Protein AF-A0A9W7BHA9-F1 (afdb_monomer_lite)

Structure (mmCIF, N/CA/C/O backbone):
data_AF-A0A9W7BHA9-F1
#
_entry.id   AF-A0A9W7BHA9-F1
#
loop_
_atom_site.group_PDB
_atom_site.id
_atom_site.type_symbol
_atom_site.label_atom_id
_atom_site.label_alt_id
_atom_site.label_comp_id
_atom_site.label_asym_id
_atom_site.label_entity_id
_atom_site.label_seq_id
_atom_site.pdbx_PDB_ins_code
_atom_site.Cartn_x
_atom_site.Cartn_y
_atom_site.Cartn_z
_atom_site.occupancy
_atom_site.B_iso_or_equiv
_atom_site.auth_seq_id
_atom_site.auth_comp_id
_atom_site.auth_asym_id
_atom_site.auth_atom_id
_atom_site.pdbx_PDB_model_num
ATOM 1 N N . MET A 1 1 ? -77.962 12.029 13.364 1.00 45.78 1 MET A N 1
ATOM 2 C CA . MET A 1 1 ? -77.865 10.750 14.096 1.00 45.78 1 MET A CA 1
ATOM 3 C C . MET A 1 1 ? -76.890 10.957 15.237 1.00 45.78 1 MET A C 1
ATOM 5 O O . MET A 1 1 ? -75.735 11.275 14.999 1.00 45.78 1 MET A O 1
ATOM 9 N N . THR A 1 2 ? -77.422 10.930 16.451 1.00 44.94 2 THR A N 1
ATOM 10 C CA . THR A 1 2 ? -76.811 11.325 17.723 1.00 44.94 2 THR A CA 1
ATOM 11 C C . THR A 1 2 ? -76.693 10.095 18.620 1.00 44.94 2 THR A C 1
ATOM 13 O O . THR A 1 2 ? -77.695 9.425 18.839 1.00 44.94 2 THR A O 1
ATOM 16 N N . THR A 1 3 ? -75.512 9.843 19.184 1.00 44.66 3 THR A N 1
ATOM 17 C CA . THR A 1 3 ? -75.257 8.933 20.324 1.00 44.66 3 THR A CA 1
ATOM 18 C C . THR A 1 3 ? -73.952 9.432 20.965 1.00 44.66 3 THR A C 1
ATOM 20 O O . THR A 1 3 ? -72.918 9.370 20.310 1.00 44.66 3 THR A O 1
ATOM 23 N N . SER A 1 4 ? -73.900 10.155 22.090 1.00 45.50 4 SER A N 1
ATOM 24 C CA . SER A 1 4 ? -74.409 9.923 23.455 1.00 45.50 4 SER A CA 1
ATOM 25 C C . SER A 1 4 ? -73.896 8.614 24.065 1.00 45.50 4 SER A C 1
ATOM 27 O O . SER A 1 4 ? -74.436 7.545 23.798 1.00 45.50 4 SER A O 1
ATOM 29 N N . GLY A 1 5 ? -72.816 8.718 24.850 1.00 46.16 5 GLY A N 1
ATOM 30 C CA . GLY A 1 5 ? -72.187 7.638 25.611 1.00 46.16 5 GLY A CA 1
ATOM 31 C C . GLY A 1 5 ? -72.147 8.014 27.091 1.00 46.16 5 GLY A C 1
ATOM 32 O O . GLY A 1 5 ? -71.585 9.041 27.459 1.00 46.16 5 GLY A O 1
ATOM 33 N N . CYS A 1 6 ? -72.817 7.198 27.897 1.00 50.44 6 CYS A N 1
ATOM 34 C CA . CYS A 1 6 ? -73.248 7.439 29.268 1.00 50.44 6 CYS A CA 1
ATOM 35 C C . CYS A 1 6 ? -72.150 7.142 30.304 1.00 50.44 6 CYS A C 1
ATOM 37 O O . CYS A 1 6 ? -71.491 6.105 30.249 1.00 50.44 6 CYS A O 1
ATOM 39 N N . THR A 1 7 ? -72.015 8.027 31.289 1.00 47.59 7 THR A N 1
ATOM 40 C CA . THR A 1 7 ? -71.198 7.876 32.500 1.00 47.59 7 THR A CA 1
ATOM 41 C C . THR A 1 7 ? -71.936 7.002 33.521 1.00 47.59 7 THR A C 1
ATOM 43 O O . THR A 1 7 ? -73.112 7.244 33.791 1.00 47.59 7 THR A O 1
ATOM 46 N N . VAL A 1 8 ? -71.265 6.013 34.121 1.00 56.84 8 VAL A N 1
ATOM 47 C CA . VAL A 1 8 ? -71.814 5.196 35.220 1.00 56.84 8 VAL A CA 1
ATOM 48 C C . VAL A 1 8 ? -71.071 5.528 36.513 1.00 56.84 8 VAL A C 1
ATOM 50 O O . VAL A 1 8 ? -69.874 5.280 36.641 1.00 56.84 8 VAL A O 1
ATOM 53 N N . HIS A 1 9 ? -71.799 6.101 37.473 1.00 47.00 9 HIS A N 1
ATOM 54 C CA . HIS A 1 9 ? -71.354 6.319 38.847 1.00 47.00 9 HIS A CA 1
ATOM 55 C C . HIS A 1 9 ? -71.530 5.039 39.677 1.00 47.00 9 HIS A C 1
ATOM 57 O O . HIS A 1 9 ? -72.642 4.538 39.823 1.00 47.00 9 HIS A O 1
ATOM 63 N N . GLY A 1 10 ? -70.432 4.535 40.246 1.00 55.69 10 GLY A N 1
ATOM 64 C CA . GLY A 1 10 ? -70.439 3.489 41.274 1.00 55.69 10 GLY A CA 1
ATOM 65 C C . GLY A 1 10 ? -70.585 4.061 42.698 1.00 55.69 10 GLY A C 1
ATOM 66 O O . GLY A 1 10 ? -70.238 5.223 42.928 1.00 55.69 10 GLY A O 1
ATOM 67 N N . PRO A 1 11 ? -71.100 3.273 43.661 1.00 56.41 11 PRO A N 1
ATOM 68 C CA . PRO A 1 11 ? -71.511 3.762 44.976 1.00 56.41 11 PRO A CA 1
ATOM 69 C C . PRO A 1 11 ? -70.343 4.026 45.942 1.00 56.41 11 PRO A C 1
ATOM 71 O O . PRO A 1 11 ? -69.378 3.265 46.024 1.00 56.41 11 PRO A O 1
ATOM 74 N N . LYS A 1 12 ? -70.489 5.105 46.726 1.00 54.84 12 LYS A N 1
ATOM 75 C CA . LYS A 1 12 ? -69.642 5.478 47.871 1.00 54.84 12 LYS A CA 1
ATOM 76 C C . LYS A 1 12 ? -69.680 4.393 48.956 1.00 54.84 12 LYS A C 1
ATOM 78 O O . LYS A 1 12 ? -70.748 4.092 49.484 1.00 54.84 12 LYS A O 1
ATOM 83 N N . ARG A 1 13 ? -68.509 3.867 49.334 1.00 50.38 13 ARG A N 1
ATOM 84 C CA . ARG A 1 13 ? -68.315 3.077 50.564 1.00 50.38 13 ARG A CA 1
ATOM 85 C C . ARG A 1 13 ? -68.199 3.995 51.793 1.00 50.38 13 ARG A C 1
ATOM 87 O O . ARG A 1 13 ? -67.632 5.081 51.665 1.00 50.38 13 ARG A O 1
ATOM 94 N N . PRO A 1 14 ? -68.704 3.571 52.966 1.00 56.72 14 PRO A N 1
ATOM 95 C CA . PRO A 1 14 ? -68.579 4.322 54.208 1.00 56.72 14 PRO A CA 1
ATOM 96 C C . PRO A 1 14 ? -67.172 4.204 54.806 1.00 56.72 14 PRO A C 1
ATOM 98 O O . PRO A 1 14 ? -66.495 3.187 54.659 1.00 56.72 14 PRO A O 1
ATOM 101 N N . ALA A 1 15 ? -66.762 5.277 55.480 1.00 54.41 15 ALA A N 1
ATOM 102 C CA . ALA A 1 15 ? -65.510 5.396 56.206 1.00 54.41 15 ALA A CA 1
ATOM 103 C C . ALA A 1 15 ? -65.533 4.526 57.471 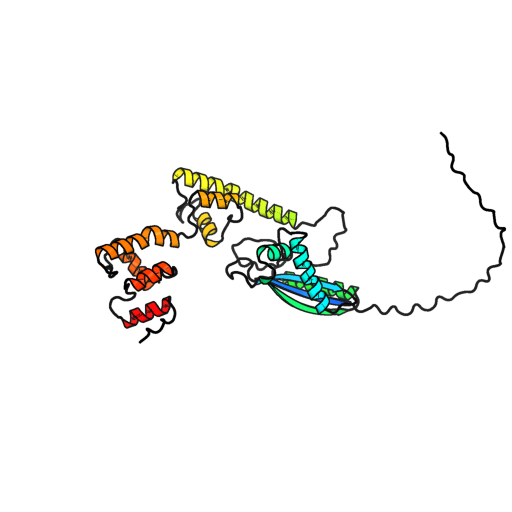1.00 54.41 15 ALA A C 1
ATOM 105 O O . ALA A 1 15 ? -66.362 4.735 58.355 1.00 54.41 15 ALA A O 1
ATOM 106 N N . SER A 1 16 ? -64.607 3.574 57.553 1.00 47.84 16 SER A N 1
ATOM 107 C CA . SER A 1 16 ? -64.263 2.855 58.776 1.00 47.84 16 SER A CA 1
ATOM 108 C C . SER A 1 16 ? -62.998 3.474 59.367 1.00 47.84 16 SER A C 1
ATOM 110 O O . SER A 1 16 ? -61.907 3.348 58.814 1.00 47.84 16 SER A O 1
ATOM 112 N N . THR A 1 17 ? -63.169 4.185 60.476 1.00 53.72 17 THR A N 1
ATOM 113 C CA . THR A 1 17 ? -62.108 4.610 61.391 1.00 53.72 17 THR A CA 1
ATOM 114 C C . THR A 1 17 ? -61.599 3.389 62.153 1.00 53.72 17 THR A C 1
ATOM 116 O O . THR A 1 17 ? -62.240 2.944 63.101 1.00 53.72 17 THR A O 1
ATOM 119 N N . GLU A 1 18 ? -60.457 2.851 61.730 1.00 45.47 18 GLU A N 1
ATOM 120 C CA . GLU A 1 18 ? -59.674 1.873 62.489 1.00 45.47 18 GLU A CA 1
ATOM 121 C C . GLU A 1 18 ? -58.450 2.582 63.079 1.00 45.47 18 GLU A C 1
ATOM 123 O O . GLU A 1 18 ? -57.703 3.270 62.379 1.00 45.47 18 GLU A O 1
ATOM 128 N N . ALA A 1 19 ? -58.306 2.474 64.398 1.00 49.47 19 ALA A N 1
ATOM 129 C CA . ALA A 1 19 ? -57.205 3.034 65.158 1.00 49.47 19 ALA A CA 1
ATOM 130 C C . ALA A 1 19 ? -55.904 2.307 64.791 1.00 49.47 19 ALA A C 1
ATOM 132 O O . ALA A 1 19 ? -55.794 1.093 64.941 1.00 49.47 19 ALA A O 1
ATOM 133 N N . ALA A 1 20 ? -54.926 3.066 64.299 1.00 47.94 20 ALA A N 1
ATOM 134 C CA . ALA A 1 20 ? -53.602 2.569 63.967 1.00 47.94 20 ALA A CA 1
ATOM 135 C C . ALA A 1 20 ? -52.809 2.270 65.250 1.00 47.94 20 ALA A C 1
ATOM 137 O O . ALA A 1 20 ? -52.336 3.185 65.925 1.00 47.94 20 ALA A O 1
ATOM 138 N N . GLU A 1 21 ? -52.636 0.988 65.570 1.00 50.88 21 GLU A N 1
ATOM 139 C CA . GLU A 1 21 ? -51.565 0.540 66.457 1.00 50.88 21 GLU A CA 1
ATOM 140 C C . GLU A 1 21 ? -50.224 0.721 65.734 1.00 50.88 21 GLU A C 1
ATOM 142 O O . GLU A 1 21 ? -49.934 0.081 64.719 1.00 50.88 21 GLU A O 1
ATOM 147 N N . ALA A 1 22 ? -49.410 1.643 66.250 1.00 53.56 22 ALA A N 1
ATOM 148 C CA . ALA A 1 22 ? -48.060 1.913 65.782 1.00 53.56 22 ALA A CA 1
ATOM 149 C C . ALA A 1 22 ? -47.144 0.725 66.113 1.00 53.56 22 ALA A C 1
ATOM 151 O O . ALA A 1 22 ? -46.435 0.716 67.117 1.00 53.56 22 ALA A O 1
ATOM 152 N N . THR A 1 23 ? -47.166 -0.282 65.243 1.00 47.84 23 THR A N 1
ATOM 153 C CA . THR A 1 23 ? -46.167 -1.347 65.231 1.00 47.84 23 THR A CA 1
ATOM 154 C C . THR A 1 23 ? -44.907 -0.759 64.606 1.00 47.84 23 THR A C 1
ATOM 156 O O . THR A 1 23 ? -44.851 -0.490 63.407 1.00 47.84 23 THR A O 1
ATOM 159 N N . THR A 1 24 ? -43.911 -0.466 65.436 1.00 52.25 24 THR A N 1
ATOM 160 C CA . THR A 1 24 ? -42.573 -0.062 65.008 1.00 52.25 24 THR A CA 1
ATOM 161 C C . THR A 1 24 ? -41.879 -1.249 64.341 1.00 52.25 24 THR A C 1
ATOM 163 O O . THR A 1 24 ? -41.091 -1.960 64.960 1.00 52.25 24 THR A O 1
ATOM 166 N N . ASP A 1 25 ? -42.175 -1.456 63.056 1.00 49.06 25 ASP A N 1
ATOM 167 C CA . ASP A 1 25 ? -41.405 -2.327 62.170 1.00 49.06 25 ASP A CA 1
ATOM 168 C C . ASP A 1 25 ? -39.988 -1.755 62.046 1.00 49.06 25 ASP A C 1
ATOM 170 O O . ASP A 1 25 ? -39.699 -0.846 61.261 1.00 49.06 25 ASP A O 1
ATOM 174 N N . LEU A 1 26 ? -39.084 -2.269 62.880 1.00 63.03 26 LEU A N 1
ATOM 175 C CA . LEU A 1 26 ? -37.656 -2.053 62.716 1.00 63.03 26 LEU A CA 1
ATOM 176 C C . LEU A 1 26 ? -37.269 -2.566 61.319 1.00 63.03 26 LEU A C 1
ATOM 178 O O . LEU A 1 26 ? -37.537 -3.731 61.009 1.00 63.03 26 LEU A O 1
ATOM 182 N N . PRO A 1 27 ? -36.648 -1.736 60.457 1.00 67.88 27 PRO A N 1
ATOM 183 C CA . PRO A 1 27 ? -36.271 -2.158 59.120 1.00 67.88 27 PRO A CA 1
ATOM 184 C C . PRO A 1 27 ? -35.350 -3.368 59.237 1.00 67.88 27 PRO A C 1
ATOM 186 O O . PRO A 1 27 ? -34.264 -3.281 59.814 1.00 67.88 27 PRO A O 1
ATOM 189 N N . SER A 1 28 ? -35.803 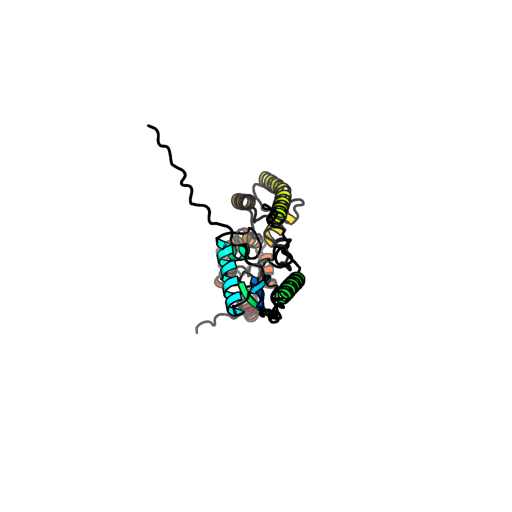-4.501 58.691 1.00 68.06 28 SER A N 1
ATOM 190 C CA . SER A 1 28 ? -34.989 -5.708 58.572 1.00 68.06 28 SER A CA 1
ATOM 191 C C . SER A 1 28 ? -33.615 -5.310 58.026 1.00 68.06 28 SER A C 1
ATOM 193 O O . SER A 1 28 ? -33.568 -4.601 57.012 1.00 68.06 28 SER A O 1
ATOM 195 N N . PRO A 1 29 ? -32.504 -5.706 58.676 1.00 63.75 29 PRO A N 1
ATOM 196 C CA . PRO A 1 29 ? -31.174 -5.323 58.231 1.00 63.75 29 PRO A CA 1
ATOM 197 C C . PRO A 1 29 ? -31.037 -5.724 56.765 1.00 63.75 29 PRO A C 1
ATOM 199 O O . PRO A 1 29 ? -31.134 -6.908 56.431 1.00 63.75 29 PRO A O 1
ATOM 202 N N . LYS A 1 30 ? -30.884 -4.728 55.877 1.00 64.31 30 LYS A N 1
ATOM 203 C CA . LYS A 1 30 ? -30.642 -4.965 54.451 1.00 64.31 30 LYS A CA 1
ATOM 204 C C . LYS A 1 30 ? -29.468 -5.929 54.380 1.00 64.31 30 LYS A C 1
ATOM 206 O O . LYS A 1 30 ? -28.354 -5.550 54.745 1.00 64.31 30 LYS A O 1
ATOM 211 N N . ARG A 1 31 ? -29.723 -7.174 53.952 1.00 63.41 31 ARG A N 1
ATOM 212 C CA . ARG A 1 31 ? -28.649 -8.130 53.666 1.00 63.41 31 ARG A CA 1
ATOM 213 C C . ARG A 1 31 ? -27.647 -7.383 52.790 1.00 63.41 31 ARG A C 1
ATOM 215 O O . ARG A 1 31 ? -28.097 -6.763 51.819 1.00 63.41 31 ARG A O 1
ATOM 222 N N . PRO A 1 32 ? -26.348 -7.372 53.138 1.00 61.00 32 PRO A N 1
ATOM 223 C CA . PRO A 1 32 ? -25.354 -6.713 52.312 1.00 61.00 32 PRO A CA 1
ATOM 224 C C . PRO A 1 32 ? -25.519 -7.266 50.898 1.00 61.00 32 PRO A C 1
ATOM 226 O O . PRO A 1 32 ? -25.383 -8.470 50.681 1.00 61.00 32 PRO A O 1
ATOM 229 N N . CYS A 1 33 ? -25.938 -6.403 49.968 1.00 63.34 33 CYS A N 1
ATOM 230 C CA . CYS A 1 33 ? -26.020 -6.755 48.561 1.00 63.34 33 CYS A CA 1
ATOM 231 C C . CYS A 1 33 ? -24.592 -7.064 48.138 1.00 63.34 33 CYS A C 1
ATOM 233 O O . CYS A 1 33 ? -23.786 -6.153 47.968 1.00 63.34 33 CYS A O 1
ATOM 235 N N . VAL A 1 34 ? -24.259 -8.349 48.057 1.00 73.75 34 VAL A N 1
ATOM 236 C CA . VAL A 1 34 ? -22.991 -8.794 47.496 1.00 73.75 34 VAL A CA 1
ATOM 237 C C . VAL A 1 34 ? -23.025 -8.346 46.040 1.00 73.75 34 VAL A C 1
ATOM 239 O O . VAL A 1 34 ? -23.797 -8.889 45.253 1.00 73.75 34 VAL A O 1
ATOM 242 N N . GLU A 1 35 ? -22.276 -7.294 45.703 1.00 77.50 35 GLU A N 1
ATOM 243 C CA . GLU A 1 35 ? -22.192 -6.823 44.323 1.00 77.50 35 GLU A CA 1
ATOM 244 C C . GLU A 1 35 ? -21.698 -7.977 43.450 1.00 77.50 35 GLU A C 1
ATOM 246 O O . GLU A 1 35 ? -20.590 -8.489 43.630 1.00 77.50 35 GLU A O 1
ATOM 251 N N . GLU A 1 36 ? -22.540 -8.411 42.513 1.00 85.12 36 GLU A N 1
ATOM 252 C CA . GLU A 1 36 ? -22.189 -9.502 41.620 1.00 85.12 36 GLU A CA 1
ATOM 253 C C . GLU A 1 36 ? -20.960 -9.123 40.788 1.00 85.12 36 GLU A C 1
ATOM 255 O O . GLU A 1 36 ? -20.924 -8.129 40.050 1.00 85.12 36 GLU A O 1
ATOM 260 N N . SER A 1 37 ? -19.923 -9.945 40.918 1.00 91.25 37 SER A N 1
ATOM 261 C CA . SER A 1 37 ? -18.704 -9.799 40.135 1.00 91.25 37 SER A CA 1
ATOM 262 C C . SER A 1 37 ? -19.003 -9.917 38.637 1.00 91.25 37 SER A C 1
ATOM 264 O O . SER A 1 37 ? -19.680 -10.834 38.174 1.00 91.25 37 SER A O 1
ATOM 266 N N . THR A 1 38 ? -18.475 -8.971 37.869 1.00 96.06 38 THR A N 1
ATOM 267 C CA . THR A 1 38 ? -18.662 -8.825 36.428 1.00 96.06 38 THR A CA 1
ATOM 268 C C . THR A 1 38 ? -17.343 -9.102 35.715 1.00 96.06 38 THR A C 1
ATOM 270 O O . THR A 1 38 ? -16.283 -8.666 36.166 1.00 96.06 38 THR A O 1
ATOM 273 N N . ASN A 1 39 ? -17.398 -9.815 34.591 1.00 97.50 39 ASN A N 1
ATOM 274 C CA . ASN A 1 39 ? -16.222 -10.035 33.758 1.00 97.50 39 ASN A CA 1
ATOM 275 C C . ASN A 1 39 ? -15.970 -8.801 32.879 1.00 97.50 39 ASN A C 1
ATOM 277 O O . ASN A 1 39 ? -16.900 -8.224 32.303 1.00 97.50 39 ASN A O 1
ATOM 281 N N . ALA A 1 40 ? -14.703 -8.428 32.746 1.00 97.44 40 ALA A N 1
ATOM 282 C CA . ALA A 1 40 ? -14.230 -7.399 31.833 1.00 97.44 40 ALA A CA 1
ATOM 283 C C . ALA A 1 40 ? -13.090 -7.950 30.978 1.00 97.44 40 ALA A C 1
ATOM 285 O O . ALA A 1 40 ? -12.276 -8.742 31.456 1.00 97.44 40 ALA A O 1
ATOM 286 N N . LEU A 1 41 ? -13.031 -7.537 29.713 1.00 97.50 41 LEU A N 1
ATOM 287 C CA . LEU A 1 41 ? -11.957 -7.922 28.804 1.00 97.50 41 LEU A CA 1
ATOM 288 C C . LEU A 1 41 ? -11.518 -6.765 27.911 1.00 97.50 41 LEU A C 1
ATOM 290 O O . LEU A 1 41 ? -12.335 -5.944 27.488 1.00 97.50 41 LEU A O 1
ATOM 294 N N . ILE A 1 42 ? -10.234 -6.785 27.573 1.00 98.31 42 ILE A N 1
ATOM 295 C CA . ILE A 1 42 ? -9.613 -5.993 26.519 1.00 98.31 42 ILE A CA 1
ATOM 296 C C . ILE A 1 42 ? -9.275 -6.920 25.355 1.00 98.31 42 ILE A C 1
ATOM 298 O O . ILE A 1 42 ? -8.783 -8.034 25.548 1.00 98.31 42 ILE A O 1
ATOM 302 N N . TYR A 1 43 ? -9.537 -6.469 24.136 1.00 98.06 43 TYR A N 1
ATOM 303 C CA . TYR A 1 43 ? -9.228 -7.197 22.916 1.00 98.06 43 TYR A CA 1
ATOM 304 C C . TYR A 1 43 ? -8.563 -6.297 21.882 1.00 98.06 43 TYR A C 1
ATOM 306 O O . TYR A 1 43 ? -8.726 -5.078 21.895 1.00 98.06 43 TYR A O 1
ATOM 314 N N . GLN A 1 44 ? -7.843 -6.928 20.960 1.00 98.06 44 GLN A N 1
ATOM 315 C CA . GLN A 1 44 ? -7.113 -6.255 19.898 1.00 98.06 44 GLN A CA 1
ATOM 316 C C . GLN A 1 44 ? -7.409 -6.903 18.547 1.00 98.06 44 GLN A C 1
ATOM 318 O O . GLN A 1 44 ? -7.438 -8.130 18.434 1.00 98.06 44 GLN A O 1
ATOM 323 N N . TRP A 1 45 ? -7.605 -6.069 17.527 1.00 98.12 45 TRP A N 1
ATOM 324 C CA . TRP A 1 45 ? -7.575 -6.470 16.120 1.0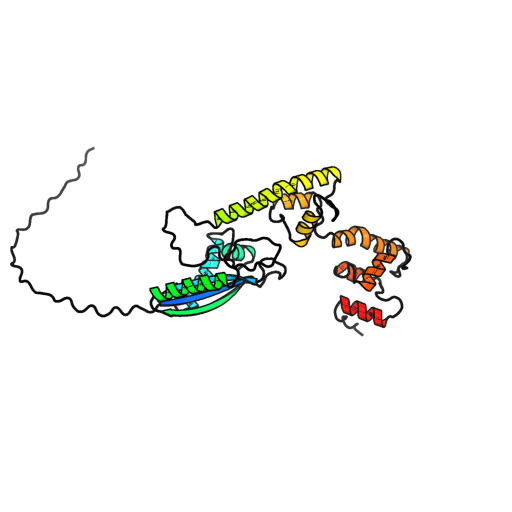0 98.12 45 TRP A CA 1
ATOM 325 C C . TRP A 1 45 ? -6.346 -5.846 15.478 1.00 98.12 45 TRP A C 1
ATOM 327 O O . TRP A 1 45 ? -6.199 -4.637 15.561 1.00 98.12 45 TRP A O 1
ATOM 337 N N . THR A 1 46 ? -5.493 -6.617 14.821 1.00 97.88 46 THR A N 1
ATOM 338 C CA . THR A 1 46 ? -4.335 -6.089 14.089 1.00 97.88 46 THR A CA 1
ATOM 339 C C . THR A 1 46 ? -4.513 -6.359 12.608 1.00 97.88 46 THR A C 1
ATOM 341 O O . THR A 1 46 ? -4.771 -7.497 12.230 1.00 97.88 46 THR A O 1
ATOM 344 N N . LEU A 1 47 ? -4.398 -5.319 11.782 1.00 95.75 47 LEU A N 1
ATOM 345 C CA . LEU A 1 47 ? -4.484 -5.423 10.327 1.00 95.75 47 LEU A CA 1
ATOM 346 C C . LEU A 1 47 ? -3.145 -5.912 9.751 1.00 95.75 47 LEU A C 1
ATOM 348 O O . LEU A 1 47 ? -2.335 -5.118 9.290 1.00 95.75 47 LEU A O 1
ATOM 352 N N . ASP A 1 48 ? -2.873 -7.211 9.845 1.00 96.56 48 ASP A N 1
ATOM 353 C CA . ASP A 1 48 ? -1.567 -7.818 9.537 1.00 96.56 48 ASP A CA 1
ATOM 354 C C . ASP A 1 48 ? -1.600 -8.878 8.427 1.00 96.56 48 ASP A C 1
ATOM 356 O O . ASP A 1 48 ? -0.587 -9.520 8.155 1.00 96.56 48 ASP A O 1
ATOM 360 N N . ARG A 1 49 ? -2.741 -9.066 7.756 1.00 95.50 49 ARG A N 1
ATOM 361 C CA . ARG A 1 49 ? -2.880 -10.003 6.623 1.00 95.50 49 ARG A CA 1
ATOM 362 C C . ARG A 1 49 ? -3.232 -9.282 5.325 1.00 95.50 49 ARG A C 1
ATOM 364 O O . ARG A 1 49 ? -4.018 -9.772 4.520 1.00 95.50 49 ARG A O 1
ATOM 371 N N . ILE A 1 50 ? -2.654 -8.099 5.157 1.00 86.00 50 ILE A N 1
ATOM 372 C CA . ILE A 1 50 ? -2.651 -7.321 3.915 1.00 86.00 50 ILE A CA 1
ATOM 373 C C . ILE A 1 50 ? -1.208 -7.162 3.429 1.00 86.00 50 ILE A C 1
ATOM 375 O O . ILE A 1 50 ? -0.283 -7.628 4.094 1.00 86.00 50 ILE A O 1
ATOM 379 N N . ASP A 1 51 ? -1.013 -6.509 2.284 1.00 76.25 51 ASP A N 1
ATOM 380 C CA . ASP A 1 51 ? 0.323 -6.172 1.787 1.00 76.25 51 ASP A CA 1
ATOM 381 C C . ASP A 1 51 ? 1.140 -5.439 2.877 1.00 76.25 51 ASP A C 1
ATOM 383 O O . ASP A 1 51 ? 0.690 -4.394 3.356 1.00 76.25 51 ASP A O 1
ATOM 387 N N . PRO A 1 52 ? 2.325 -5.945 3.278 1.00 81.50 52 PRO A N 1
ATOM 388 C CA . PRO A 1 52 ? 3.212 -5.272 4.226 1.00 81.50 52 PRO A CA 1
ATOM 389 C C . PRO A 1 52 ? 3.633 -3.857 3.818 1.00 81.50 52 PRO A C 1
ATOM 391 O O . PRO A 1 52 ? 4.007 -3.063 4.679 1.00 81.50 52 PRO A O 1
ATOM 394 N N . ALA A 1 53 ? 3.576 -3.526 2.524 1.00 74.19 53 ALA A N 1
ATOM 395 C CA . ALA A 1 53 ? 3.826 -2.176 2.029 1.00 74.19 53 ALA A CA 1
ATOM 396 C C . ALA A 1 53 ? 2.638 -1.219 2.248 1.00 74.19 53 ALA A C 1
ATOM 398 O O . ALA A 1 53 ? 2.790 -0.006 2.096 1.00 74.19 53 ALA A O 1
ATOM 399 N N . HIS A 1 54 ? 1.453 -1.731 2.599 1.00 76.56 54 HIS A N 1
ATOM 400 C CA . HIS A 1 54 ? 0.280 -0.903 2.838 1.00 76.56 54 HIS A CA 1
ATOM 401 C C . HIS A 1 54 ? 0.469 -0.046 4.109 1.00 76.56 54 HIS A C 1
ATOM 403 O O . HIS A 1 54 ? 0.835 -0.586 5.154 1.00 76.56 54 HIS A O 1
ATOM 409 N N . PRO A 1 55 ? 0.139 1.262 4.102 1.00 78.88 55 PRO A N 1
ATOM 410 C CA . PRO A 1 55 ? 0.392 2.156 5.245 1.00 78.88 55 PRO A CA 1
ATOM 411 C C . PRO A 1 55 ? -0.279 1.738 6.564 1.00 78.88 55 PRO A C 1
ATOM 413 O O . PRO A 1 55 ? 0.196 2.081 7.644 1.00 78.88 55 PRO A O 1
ATOM 416 N N . LEU A 1 56 ? -1.386 0.994 6.472 1.00 84.81 56 LEU A N 1
ATOM 417 C CA . LEU A 1 56 ? -2.133 0.463 7.622 1.00 84.81 56 LEU A CA 1
ATOM 418 C C . LEU A 1 56 ? -1.693 -0.944 8.067 1.00 84.81 56 LEU A C 1
ATOM 420 O O . LEU A 1 56 ? -2.322 -1.536 8.947 1.00 84.81 56 LEU A O 1
ATOM 424 N N . PHE A 1 57 ? -0.665 -1.524 7.444 1.00 88.00 57 PHE A N 1
ATOM 425 C CA . PHE A 1 57 ? -0.166 -2.829 7.857 1.00 88.00 57 PHE A CA 1
ATOM 426 C C . PHE A 1 57 ? 0.365 -2.769 9.296 1.00 88.00 57 PHE A C 1
ATOM 428 O O . PHE A 1 57 ? 1.176 -1.913 9.658 1.00 88.00 57 PHE A O 1
ATOM 435 N N . GLY A 1 58 ? -0.093 -3.701 10.125 1.00 92.81 58 GLY A N 1
ATOM 436 C CA . GLY A 1 58 ? 0.241 -3.786 11.543 1.00 92.81 58 GLY A CA 1
ATOM 437 C C . GLY A 1 58 ? -0.552 -2.830 12.437 1.00 92.81 58 GLY A C 1
ATOM 438 O O . GLY A 1 58 ? -0.376 -2.866 13.654 1.00 92.81 58 GLY A O 1
ATOM 439 N N . THR A 1 59 ? -1.449 -2.008 11.886 1.00 94.81 59 THR A N 1
ATOM 440 C CA . THR A 1 59 ? -2.235 -1.062 12.681 1.00 94.81 59 THR A CA 1
ATOM 441 C C . THR A 1 59 ? -3.229 -1.799 13.594 1.00 94.81 59 THR A C 1
ATOM 443 O O . THR A 1 59 ? -4.057 -2.577 13.100 1.00 94.81 59 THR A O 1
ATOM 446 N N . PRO A 1 60 ? -3.203 -1.557 14.920 1.00 97.25 60 PRO A N 1
ATOM 447 C CA . PRO A 1 60 ? -4.117 -2.199 15.854 1.00 97.25 60 PRO A CA 1
ATOM 448 C C . PRO A 1 60 ? -5.403 -1.390 16.078 1.00 97.25 60 PRO A C 1
ATOM 450 O O . PRO A 1 60 ? -5.400 -0.168 16.077 1.00 97.25 60 PRO A O 1
ATOM 453 N N . TYR A 1 61 ? -6.511 -2.062 16.357 1.00 96.75 61 TYR A N 1
ATOM 454 C CA . TYR A 1 61 ? -7.683 -1.526 17.044 1.00 96.75 61 TYR A CA 1
ATOM 455 C C . TYR A 1 61 ? -7.722 -2.115 18.446 1.00 96.75 61 TYR A C 1
ATOM 457 O O . TYR A 1 61 ? -7.648 -3.338 18.586 1.00 96.75 61 TYR A O 1
ATOM 465 N N . ILE A 1 62 ? -7.915 -1.275 19.455 1.00 97.62 62 ILE A N 1
ATOM 466 C CA . ILE A 1 62 ? -8.097 -1.698 20.842 1.00 97.62 62 ILE A CA 1
ATOM 467 C C . ILE A 1 62 ? -9.569 -1.541 21.206 1.00 97.62 62 ILE A C 1
ATOM 469 O O . ILE A 1 62 ? -10.175 -0.510 20.935 1.00 97.62 62 ILE A O 1
ATOM 473 N N . GLY A 1 63 ? -10.166 -2.557 21.812 1.00 96.31 63 GLY A N 1
ATOM 474 C CA . GLY A 1 63 ? -11.528 -2.459 22.316 1.00 96.31 63 GLY A CA 1
ATOM 475 C C . GLY A 1 63 ? -11.682 -3.120 23.671 1.00 96.31 63 GLY A C 1
ATOM 476 O O . GLY A 1 63 ? -10.863 -3.938 24.089 1.00 96.31 63 GLY A O 1
ATOM 477 N N . GLN A 1 64 ? -12.776 -2.785 24.343 1.00 97.12 64 GLN A N 1
ATOM 478 C CA . GLN A 1 64 ? -13.145 -3.355 25.632 1.00 97.12 64 GLN A CA 1
ATOM 479 C C . GLN A 1 64 ? -14.586 -3.875 25.641 1.00 97.12 64 GLN A C 1
ATOM 481 O O . GLN A 1 64 ? -15.434 -3.453 24.846 1.00 97.12 64 GLN A O 1
ATOM 486 N N . VAL A 1 65 ? -14.891 -4.780 26.570 1.00 96.50 65 VAL A N 1
ATOM 487 C CA . VAL A 1 65 ? -16.272 -5.130 26.919 1.00 96.50 65 VAL A CA 1
ATOM 488 C C . VAL A 1 65 ? -16.372 -5.561 28.381 1.00 96.50 65 VAL A C 1
ATOM 490 O O . VAL A 1 65 ? -15.547 -6.323 28.877 1.00 96.50 65 VAL A O 1
ATOM 493 N N . VAL A 1 66 ? -17.418 -5.077 29.056 1.00 96.00 66 VAL A N 1
ATOM 494 C CA . VAL A 1 66 ? -17.748 -5.385 30.455 1.00 96.00 66 VAL A CA 1
ATOM 495 C C . VAL A 1 66 ? -19.198 -5.866 30.513 1.00 96.00 66 VAL A C 1
ATOM 497 O O . VAL A 1 66 ? -20.119 -5.088 30.242 1.00 96.00 66 VAL A O 1
ATOM 500 N N . ARG A 1 67 ? -19.436 -7.150 30.817 1.00 94.44 67 ARG A N 1
ATOM 501 C CA . ARG A 1 67 ? -20.796 -7.720 30.920 1.00 94.44 67 ARG A CA 1
ATOM 502 C C . ARG A 1 67 ? -20.888 -8.777 32.017 1.00 94.44 67 ARG A C 1
ATOM 504 O O . ARG A 1 67 ? -19.974 -9.567 32.229 1.00 94.44 67 ARG A O 1
ATOM 511 N N . ALA A 1 68 ? -22.019 -8.770 32.717 1.00 93.62 68 ALA A N 1
ATOM 512 C CA . ALA A 1 68 ? -22.360 -9.787 33.704 1.00 93.62 68 ALA A CA 1
ATOM 513 C C . ALA A 1 68 ? -22.968 -11.014 33.007 1.00 93.62 68 ALA A C 1
ATOM 515 O O . ALA A 1 68 ? -23.510 -10.895 31.906 1.00 93.62 68 ALA A O 1
ATOM 516 N N . GLY A 1 69 ? -22.867 -12.180 33.647 1.00 93.38 69 GLY A N 1
ATOM 517 C CA . GLY A 1 69 ? -23.517 -13.415 33.192 1.00 93.38 69 GLY A CA 1
ATOM 518 C C . GLY A 1 69 ? -22.931 -14.071 31.935 1.00 93.38 69 GLY A C 1
ATOM 519 O O . GLY A 1 69 ? -23.506 -15.038 31.455 1.00 93.38 69 GLY A O 1
ATOM 520 N N . LEU A 1 70 ? -21.811 -13.574 31.399 1.00 94.50 70 LEU A N 1
ATOM 521 C CA . LEU A 1 70 ? -21.109 -14.172 30.258 1.00 94.50 70 LEU A CA 1
ATOM 522 C C . LEU A 1 70 ? -19.646 -14.431 30.605 1.00 94.50 70 LEU A C 1
ATOM 524 O O . LEU A 1 70 ? -19.008 -13.626 31.289 1.00 94.50 70 LEU A O 1
ATOM 528 N N . THR A 1 71 ? -19.094 -15.523 30.085 1.00 96.88 71 THR A N 1
ATOM 529 C CA . THR A 1 71 ? -17.648 -15.771 30.107 1.00 96.88 71 THR A CA 1
ATOM 530 C C . THR A 1 71 ? -16.910 -14.775 29.204 1.00 96.88 71 THR A C 1
ATOM 532 O O . THR A 1 71 ? -17.483 -14.203 28.271 1.00 96.88 71 THR A O 1
ATOM 535 N N . CYS A 1 72 ? -15.608 -14.579 29.437 1.00 96.44 72 CYS A N 1
ATOM 536 C CA . CYS A 1 72 ? -14.785 -13.723 28.576 1.00 96.44 72 CYS A CA 1
ATOM 537 C C . CYS A 1 72 ? -14.799 -14.182 27.110 1.00 96.44 72 CYS A C 1
ATOM 539 O O . CYS A 1 72 ? -14.903 -13.349 26.211 1.00 96.44 72 CYS A O 1
ATOM 541 N N . GLN A 1 73 ? -14.795 -15.496 26.865 1.00 97.62 73 GLN A N 1
ATOM 542 C CA . GLN A 1 73 ? -14.827 -16.056 25.513 1.00 97.62 73 GLN A CA 1
ATOM 543 C C . GLN A 1 73 ? -16.136 -15.722 24.780 1.00 97.62 73 GLN A C 1
ATOM 545 O O . GLN A 1 73 ? -16.120 -15.308 23.620 1.00 97.62 73 GLN A O 1
ATOM 550 N N . GLU A 1 74 ? -17.281 -15.859 25.453 1.00 97.62 74 GLU A N 1
ATOM 551 C CA . GLU A 1 74 ? -18.588 -15.519 24.877 1.00 97.62 74 GLU A CA 1
ATOM 552 C C . GLU A 1 74 ? -18.710 -14.021 24.600 1.00 97.62 74 GLU A C 1
ATOM 554 O O . GLU A 1 74 ? -19.184 -13.622 23.532 1.00 97.62 74 GLU A O 1
ATOM 559 N N . MET A 1 75 ? -18.250 -13.182 25.535 1.00 97.00 75 MET A N 1
ATOM 560 C CA . MET A 1 75 ? -18.202 -11.733 25.340 1.00 97.00 75 MET A CA 1
ATOM 561 C C . MET A 1 75 ? -17.341 -11.359 24.133 1.00 97.00 75 MET A C 1
ATOM 563 O O . MET A 1 75 ? -17.777 -10.555 23.307 1.00 97.00 75 MET A O 1
ATOM 567 N N . PHE A 1 76 ? -16.160 -11.964 24.002 1.00 97.19 76 PHE A N 1
ATOM 568 C CA . PHE A 1 76 ? -15.243 -11.732 22.893 1.00 97.19 76 PHE A CA 1
ATOM 569 C C . PHE A 1 76 ? -15.864 -12.134 21.547 1.00 97.19 76 PHE A C 1
ATOM 571 O O . PHE A 1 76 ? -15.909 -11.315 20.627 1.00 97.19 76 PHE A O 1
ATOM 578 N N . HIS A 1 77 ? -16.446 -13.334 21.438 1.00 97.06 77 HIS A N 1
ATOM 579 C CA . HIS A 1 77 ? -17.137 -13.771 20.218 1.00 97.06 77 HIS A CA 1
ATOM 580 C C . HIS A 1 77 ? -18.322 -12.869 19.859 1.00 97.06 77 HIS A C 1
ATOM 582 O O . HIS A 1 77 ? -18.490 -12.488 18.696 1.00 97.06 77 HIS A O 1
ATOM 588 N N . LYS A 1 78 ? -19.139 -12.494 20.851 1.00 96.62 78 LYS A N 1
ATOM 589 C CA . LYS A 1 78 ? -20.286 -11.608 20.636 1.00 96.62 78 LYS A CA 1
ATOM 590 C C . LYS A 1 78 ? -19.829 -10.233 20.158 1.00 96.62 78 LYS A C 1
ATOM 592 O O . LYS A 1 78 ? -20.374 -9.721 19.184 1.00 96.62 78 LYS A O 1
ATOM 597 N N . ARG A 1 79 ? -18.799 -9.661 20.786 1.00 95.88 79 ARG A N 1
ATOM 598 C CA . ARG A 1 79 ? -18.267 -8.348 20.412 1.00 95.88 79 ARG A CA 1
ATOM 599 C C . ARG A 1 79 ? -17.598 -8.364 19.038 1.00 95.88 79 ARG A C 1
ATOM 601 O O . ARG A 1 79 ? -17.807 -7.437 18.258 1.00 95.88 79 ARG A O 1
ATOM 608 N N . LYS A 1 80 ? -16.882 -9.441 18.697 1.00 96.31 80 LYS A N 1
ATOM 609 C CA . LYS A 1 80 ? -16.345 -9.658 17.347 1.00 96.31 80 LYS A CA 1
ATOM 610 C C . LYS A 1 80 ? -17.465 -9.610 16.301 1.00 96.31 80 LYS A C 1
ATOM 612 O O . LYS A 1 80 ? -17.391 -8.823 15.360 1.00 96.31 80 LYS A O 1
ATOM 617 N N . ARG A 1 81 ? -18.542 -10.376 16.514 1.00 95.69 81 ARG A N 1
ATOM 618 C CA . ARG A 1 81 ? -19.722 -10.396 15.630 1.00 95.69 81 ARG A CA 1
ATOM 619 C C . ARG A 1 81 ? -20.407 -9.032 15.523 1.00 95.69 81 ARG A C 1
ATOM 621 O O . ARG A 1 81 ? -20.821 -8.653 14.429 1.00 95.69 81 ARG A O 1
ATOM 628 N N . GLU A 1 82 ? -20.520 -8.296 16.630 1.00 93.69 82 GLU A N 1
ATOM 629 C CA . GLU A 1 82 ? -21.062 -6.929 16.648 1.00 93.69 82 GLU A CA 1
ATOM 630 C C . GLU A 1 82 ? -20.237 -5.986 15.754 1.00 93.69 82 GLU A C 1
ATOM 632 O O . GLU A 1 82 ? -20.824 -5.193 15.022 1.00 93.69 82 GLU A O 1
ATOM 637 N N . HIS A 1 83 ? -18.901 -6.091 15.746 1.00 94.62 83 HIS A N 1
ATOM 638 C CA . HIS A 1 83 ? -18.065 -5.279 14.856 1.00 94.62 83 HIS A CA 1
ATOM 639 C C . HIS A 1 83 ? -18.286 -5.600 13.379 1.00 94.62 83 HIS A C 1
ATOM 641 O O . HIS A 1 83 ? -18.505 -4.673 12.606 1.00 94.62 83 HIS A O 1
ATOM 647 N N . ILE A 1 84 ? -18.294 -6.883 13.016 1.00 91.75 84 ILE A N 1
ATOM 648 C CA . ILE A 1 84 ? -18.488 -7.341 11.630 1.00 91.75 84 ILE A CA 1
ATOM 649 C C . ILE A 1 84 ? -19.880 -6.954 11.119 1.00 91.75 84 ILE A C 1
ATOM 651 O O . ILE A 1 84 ? -20.045 -6.381 10.046 1.00 91.75 84 ILE A O 1
ATOM 655 N N . THR A 1 85 ? -20.911 -7.213 11.924 1.00 89.50 85 THR A N 1
ATOM 656 C CA . THR A 1 85 ? -22.288 -6.853 11.559 1.00 89.50 85 THR A CA 1
ATOM 657 C C . THR A 1 85 ? -22.443 -5.331 11.486 1.00 89.50 85 THR A C 1
ATOM 659 O O . THR A 1 85 ? -23.111 -4.809 10.593 1.00 89.50 85 THR A O 1
ATOM 662 N N . GLY A 1 86 ? -21.810 -4.612 12.417 1.00 84.81 86 GLY A N 1
ATOM 663 C CA . GLY A 1 86 ? -21.797 -3.154 12.468 1.00 84.81 86 GLY A CA 1
ATOM 664 C C . GLY A 1 86 ? -21.143 -2.523 11.242 1.00 84.81 86 GLY A C 1
ATOM 665 O O . GLY A 1 86 ? -21.717 -1.588 10.695 1.00 84.81 86 GLY A O 1
ATOM 666 N N . SER A 1 87 ? -20.025 -3.071 10.749 1.00 86.25 87 SER A N 1
ATOM 667 C CA . SER A 1 87 ? -19.367 -2.561 9.538 1.00 86.25 87 SER A CA 1
ATOM 668 C C . SER A 1 87 ? -20.237 -2.660 8.286 1.00 86.25 87 SER A C 1
ATOM 670 O O . SER A 1 87 ? -20.096 -1.834 7.389 1.00 86.25 87 SER A O 1
ATOM 672 N N . CYS A 1 88 ? -21.161 -3.625 8.234 1.00 77.00 88 CYS A N 1
ATOM 673 C CA . CYS A 1 88 ? -22.119 -3.746 7.136 1.00 77.00 88 CYS A CA 1
ATOM 674 C C . CYS A 1 88 ? -23.331 -2.817 7.304 1.00 77.00 88 CYS A C 1
ATOM 676 O O . CYS A 1 88 ? -23.797 -2.238 6.330 1.00 77.00 88 CYS A O 1
ATOM 678 N N . ARG A 1 89 ? -23.873 -2.693 8.525 1.00 73.81 89 ARG A N 1
ATOM 679 C CA . ARG A 1 89 ? -25.140 -1.974 8.780 1.00 73.81 89 ARG A CA 1
ATOM 680 C C . ARG A 1 89 ? -24.980 -0.473 8.985 1.00 73.81 89 ARG A C 1
ATOM 682 O O . ARG A 1 89 ? -25.896 0.284 8.690 1.00 73.81 89 ARG A O 1
ATOM 689 N N . GLN A 1 90 ? -23.860 -0.062 9.561 1.00 72.00 90 GLN A N 1
ATOM 690 C CA . GLN A 1 90 ? -23.536 1.326 9.874 1.00 72.00 90 GLN A CA 1
ATOM 691 C C . GLN A 1 90 ? -22.109 1.576 9.396 1.00 72.00 90 GLN A C 1
ATOM 693 O O . GLN A 1 90 ? -21.194 1.674 10.222 1.00 72.00 90 GLN A O 1
ATOM 698 N N . PRO A 1 91 ? -21.892 1.584 8.068 1.00 69.44 91 PRO A N 1
ATOM 699 C CA . PRO A 1 91 ? -20.562 1.750 7.520 1.00 69.44 91 PRO A CA 1
ATOM 700 C C . PRO A 1 91 ? -19.993 3.070 8.025 1.00 69.44 91 PRO A C 1
ATOM 702 O O . PRO A 1 91 ? -20.521 4.143 7.745 1.00 69.44 91 PRO A O 1
ATOM 705 N N . LYS A 1 92 ? -18.921 2.978 8.807 1.00 72.06 92 LYS A N 1
ATOM 706 C CA . LYS A 1 92 ? -18.116 4.146 9.136 1.00 72.06 92 LYS A CA 1
ATOM 707 C C . LYS A 1 92 ? -17.173 4.411 7.978 1.00 72.06 92 LYS A C 1
ATOM 709 O O . LYS A 1 92 ? -16.742 3.482 7.296 1.00 72.06 92 LYS A O 1
ATOM 714 N N . GLU A 1 93 ? -16.827 5.672 7.798 1.00 63.38 93 GLU A N 1
ATOM 715 C CA . GLU A 1 93 ? -15.868 6.079 6.775 1.00 63.38 93 GLU A CA 1
ATOM 716 C C . GLU A 1 93 ? -14.416 5.773 7.169 1.00 63.38 93 GLU A C 1
ATOM 718 O O . GLU A 1 93 ? -13.552 5.765 6.304 1.00 63.38 93 GLU A O 1
ATOM 723 N N . LEU A 1 94 ? -14.155 5.470 8.451 1.00 71.50 94 LEU A N 1
ATOM 724 C CA . LEU A 1 94 ? -12.824 5.190 9.001 1.00 71.50 94 LEU A CA 1
ATOM 725 C C . LEU A 1 94 ? -12.834 4.200 10.181 1.00 71.50 94 LEU A C 1
ATOM 727 O O . LEU A 1 94 ? -13.882 3.756 10.671 1.00 71.50 94 LEU A O 1
ATOM 731 N N . GLY A 1 95 ? -11.626 3.895 10.664 1.00 88.00 95 GLY A N 1
ATOM 732 C CA . GLY A 1 95 ? -11.368 3.055 11.827 1.00 88.00 95 GLY A CA 1
ATOM 733 C C . GLY A 1 95 ? -11.649 1.583 11.549 1.00 88.00 95 GLY A C 1
ATOM 734 O O . GLY A 1 95 ? -11.673 1.139 10.401 1.00 88.00 95 GLY A O 1
ATOM 735 N N . LEU A 1 96 ? -11.886 0.811 12.611 1.00 93.25 96 LEU A N 1
ATOM 736 C CA . LEU A 1 96 ? -12.052 -0.639 12.489 1.00 93.25 96 LEU A CA 1
ATOM 737 C C . LEU A 1 96 ? -13.164 -1.043 11.504 1.00 93.25 96 LEU A C 1
ATOM 739 O O . LEU A 1 96 ? -12.981 -1.966 10.723 1.00 93.25 96 LEU A O 1
ATOM 743 N N . HIS A 1 97 ? -14.320 -0.373 11.523 1.00 91.38 97 HIS A N 1
ATOM 744 C CA . HIS A 1 97 ? -15.456 -0.761 10.674 1.00 91.38 97 HIS A CA 1
ATOM 745 C C . HIS A 1 97 ? -15.192 -0.536 9.188 1.00 91.38 97 HIS A C 1
ATOM 747 O O . HIS A 1 97 ? -15.509 -1.407 8.381 1.00 91.38 97 HIS A O 1
ATOM 753 N N . TRP A 1 98 ? -14.586 0.598 8.837 1.00 88.75 98 TRP A N 1
ATOM 754 C CA . TRP A 1 98 ? -14.145 0.844 7.470 1.00 88.75 98 TRP A CA 1
ATOM 755 C C . TRP A 1 98 ? -13.106 -0.189 7.039 1.00 88.75 98 TRP A C 1
ATOM 757 O O . TRP A 1 98 ? -13.252 -0.794 5.982 1.00 88.75 98 TRP A O 1
ATOM 767 N N . ALA A 1 99 ? -12.112 -0.457 7.889 1.00 89.69 99 ALA A N 1
ATOM 768 C CA . ALA A 1 99 ? -11.042 -1.390 7.568 1.00 89.69 99 ALA A CA 1
ATOM 769 C C . ALA A 1 99 ? -11.566 -2.832 7.396 1.00 89.69 99 ALA A C 1
ATOM 771 O O . ALA A 1 99 ? -11.168 -3.512 6.456 1.00 89.69 99 ALA A O 1
ATOM 772 N N . ILE A 1 100 ? -12.531 -3.279 8.213 1.00 92.62 100 ILE A N 1
ATOM 773 C CA . ILE A 1 100 ? -13.227 -4.564 8.002 1.00 92.62 100 ILE A CA 1
ATOM 774 C C . ILE A 1 100 ? -13.970 -4.572 6.663 1.00 92.62 100 ILE A C 1
ATOM 776 O O . ILE A 1 100 ? -13.942 -5.579 5.965 1.00 92.62 100 ILE A O 1
ATOM 780 N N . ARG A 1 101 ? -14.636 -3.476 6.285 1.00 87.06 101 ARG A N 1
ATOM 781 C CA . ARG A 1 101 ? -15.370 -3.397 5.013 1.00 87.06 101 ARG A CA 1
ATOM 782 C C . ARG A 1 101 ? -14.434 -3.442 3.801 1.00 87.06 101 ARG A C 1
ATOM 784 O O . ARG A 1 101 ? -14.771 -4.087 2.818 1.00 87.06 101 ARG A O 1
ATOM 791 N N . VAL A 1 102 ? -13.302 -2.742 3.869 1.00 83.12 102 VAL A N 1
ATOM 792 C CA . VAL A 1 102 ? -12.348 -2.611 2.756 1.00 83.12 102 VAL A CA 1
ATOM 793 C C . VAL A 1 102 ? -11.480 -3.857 2.601 1.00 83.12 102 VAL A C 1
ATOM 795 O O . VAL A 1 102 ? -11.321 -4.345 1.488 1.00 83.12 102 VAL A O 1
ATOM 798 N N . PHE A 1 103 ? -10.941 -4.392 3.698 1.00 85.56 103 PHE A N 1
ATOM 799 C CA . PHE A 1 103 ? -9.984 -5.505 3.653 1.00 85.56 103 PHE A CA 1
ATOM 800 C C . PHE A 1 103 ? -10.610 -6.868 3.990 1.00 85.56 103 PHE A C 1
ATOM 802 O O . PHE A 1 103 ? -10.001 -7.908 3.751 1.00 85.56 103 PHE A O 1
ATOM 809 N N . GLY A 1 104 ? -11.829 -6.887 4.532 1.00 89.25 104 GLY A N 1
ATOM 810 C CA . GLY A 1 104 ? -12.483 -8.092 5.041 1.00 89.25 104 GLY A CA 1
ATOM 811 C C . GLY A 1 104 ? -12.021 -8.464 6.453 1.00 89.25 104 GLY A C 1
ATOM 812 O O . GLY A 1 104 ? -10.927 -8.121 6.895 1.00 89.25 104 GLY A O 1
ATOM 813 N N . GLU A 1 105 ? -12.842 -9.217 7.193 1.00 95.69 105 GLU A N 1
ATOM 814 C CA . GLU A 1 105 ? -12.459 -9.676 8.540 1.00 95.69 105 GLU A CA 1
ATOM 815 C C . GLU A 1 105 ? -11.238 -10.612 8.536 1.00 95.69 105 GLU A C 1
ATOM 817 O O . GLU A 1 105 ? -10.496 -10.665 9.516 1.00 95.69 105 GLU A O 1
ATOM 822 N N . GLY A 1 106 ? -11.013 -11.325 7.426 1.00 94.69 106 GLY A N 1
ATOM 823 C CA . GLY A 1 106 ? -9.886 -12.239 7.246 1.00 94.69 106 GLY A CA 1
ATOM 824 C C . GLY A 1 106 ? -8.531 -11.536 7.181 1.00 94.69 106 GLY A C 1
ATOM 825 O O . GLY A 1 106 ? -7.514 -12.197 7.384 1.00 94.69 106 GLY A O 1
ATOM 826 N N . ALA A 1 107 ? -8.521 -10.214 6.970 1.00 94.62 107 ALA A N 1
ATOM 827 C CA . ALA A 1 107 ? -7.324 -9.380 6.965 1.00 94.62 107 ALA A CA 1
ATOM 828 C C . ALA A 1 107 ? -6.744 -9.121 8.370 1.00 94.62 107 ALA A C 1
ATOM 830 O O . ALA A 1 107 ? -5.662 -8.545 8.493 1.00 94.62 107 ALA A O 1
ATOM 831 N N . PHE A 1 108 ? -7.457 -9.530 9.427 1.00 98.25 108 PHE A N 1
ATOM 832 C CA . PHE A 1 108 ? -7.094 -9.227 10.805 1.00 98.25 108 PHE A CA 1
ATOM 833 C C . PHE A 1 108 ? -6.698 -10.461 11.608 1.00 98.25 108 PHE A C 1
ATOM 835 O O . PHE A 1 108 ? -7.403 -11.475 11.635 1.00 98.25 108 PHE A O 1
ATOM 842 N N . THR A 1 109 ? -5.645 -10.314 12.405 1.00 98.19 109 THR A N 1
ATOM 843 C CA . THR A 1 109 ? -5.430 -11.147 13.586 1.00 98.19 109 THR A CA 1
ATOM 844 C C . THR A 1 109 ? -6.183 -10.542 14.770 1.00 98.19 109 THR A C 1
ATOM 846 O O . THR A 1 109 ? -5.975 -9.387 15.137 1.00 98.19 109 THR A O 1
ATOM 849 N N . VAL A 1 110 ? -7.086 -11.317 15.379 1.00 97.88 110 VAL A N 1
ATOM 850 C CA . VAL A 1 110 ? -7.946 -10.856 16.482 1.00 97.88 110 VAL A CA 1
ATOM 851 C C . VAL A 1 110 ? -7.676 -11.690 17.729 1.00 97.88 110 VAL A C 1
ATOM 853 O O . VAL A 1 110 ? -7.781 -12.915 17.674 1.00 97.88 110 VAL A O 1
ATOM 856 N N . ARG A 1 111 ? -7.362 -11.045 18.858 1.00 97.88 111 ARG A N 1
ATOM 857 C CA . ARG A 1 111 ? -7.019 -11.725 20.120 1.00 97.88 111 ARG A CA 1
ATOM 858 C C . ARG A 1 111 ? -7.595 -11.027 21.350 1.00 97.88 111 ARG A C 1
ATOM 860 O O . ARG A 1 111 ? -7.794 -9.812 21.348 1.00 97.88 111 ARG A O 1
ATOM 867 N N . MET A 1 112 ? -7.824 -11.796 22.413 1.00 98.12 112 MET A N 1
ATOM 868 C CA . MET A 1 112 ? -7.988 -11.242 23.759 1.00 98.12 112 MET A CA 1
ATOM 869 C C . MET A 1 112 ? -6.612 -10.824 24.281 1.00 98.12 112 MET A C 1
ATOM 871 O O . MET A 1 112 ? -5.643 -11.558 24.099 1.00 98.12 112 MET A O 1
ATOM 875 N N . VAL A 1 113 ? -6.533 -9.642 24.884 1.00 97.88 113 VAL A N 1
ATOM 876 C CA . VAL A 1 113 ? -5.291 -9.090 25.440 1.00 97.88 113 VAL A CA 1
ATOM 877 C C . VAL A 1 113 ? -5.255 -9.347 26.939 1.00 97.88 113 VAL A C 1
ATOM 879 O O . VAL A 1 113 ? -4.342 -9.999 27.430 1.00 97.88 113 VAL A O 1
ATOM 882 N N . GLU A 1 114 ? -6.287 -8.897 27.653 1.00 98.06 114 GLU A N 1
ATOM 883 C CA . GLU A 1 114 ? -6.377 -8.991 29.111 1.00 98.06 114 GLU A CA 1
ATOM 884 C C . GLU A 1 114 ? -7.817 -9.234 29.558 1.00 98.06 114 GLU A C 1
ATOM 886 O O . GLU A 1 114 ? -8.769 -8.805 28.904 1.00 98.06 114 GLU A O 1
ATOM 891 N N . THR A 1 115 ? -7.980 -9.897 30.702 1.00 98.12 115 THR A N 1
ATOM 892 C CA . THR A 1 115 ? -9.284 -10.139 31.328 1.00 98.12 115 THR A CA 1
ATOM 893 C C . THR A 1 115 ? -9.199 -9.941 32.832 1.00 98.12 115 THR A C 1
ATOM 895 O O . THR A 1 115 ? -8.196 -10.307 33.439 1.00 98.12 115 THR A O 1
ATOM 898 N N . THR A 1 116 ? -10.272 -9.453 33.446 1.00 97.69 116 THR A N 1
ATOM 899 C CA . THR A 1 116 ? -10.406 -9.396 34.905 1.00 97.69 116 THR A CA 1
ATOM 900 C C . THR A 1 116 ? -11.844 -9.670 35.338 1.00 97.69 116 THR A C 1
ATOM 902 O O . THR A 1 116 ? -12.771 -9.669 34.521 1.00 97.69 116 THR A O 1
ATOM 905 N N . ARG A 1 117 ? -12.037 -9.895 36.638 1.00 97.25 117 ARG A N 1
ATOM 906 C CA . ARG A 1 117 ? -13.344 -10.097 37.261 1.00 97.25 117 ARG A CA 1
ATOM 907 C C . ARG A 1 117 ? -13.433 -9.262 38.532 1.00 97.25 117 ARG A C 1
ATOM 909 O O . ARG A 1 117 ? -12.759 -9.549 39.514 1.00 97.25 117 ARG A O 1
ATOM 916 N N . LEU A 1 118 ? -14.264 -8.227 38.497 1.00 96.31 118 LEU A N 1
ATOM 917 C CA . LEU A 1 118 ? -14.388 -7.212 39.549 1.00 96.31 118 LEU A CA 1
ATOM 918 C C . LEU A 1 118 ? -15.861 -6.811 39.713 1.00 96.31 118 LEU A C 1
ATOM 920 O O . LEU A 1 118 ? -16.665 -7.084 38.817 1.00 96.31 118 LEU A O 1
ATOM 924 N N . PRO A 1 119 ? -16.256 -6.140 40.807 1.00 95.69 119 PRO A N 1
ATOM 925 C CA . PRO A 1 119 ? -17.552 -5.472 40.861 1.00 95.69 119 PRO A CA 1
ATOM 926 C C . PRO A 1 119 ? -17.736 -4.545 39.653 1.00 95.69 119 PRO A C 1
ATOM 928 O O . PRO A 1 119 ? -16.780 -3.916 39.196 1.00 95.69 119 PRO A O 1
ATOM 931 N N . ARG A 1 120 ? -18.957 -4.463 39.110 1.00 94.00 120 ARG A N 1
ATOM 932 C CA . ARG A 1 120 ? -19.235 -3.838 37.801 1.00 94.00 120 ARG A CA 1
ATOM 933 C C . ARG A 1 120 ? -18.597 -2.457 37.621 1.00 94.00 120 ARG A C 1
ATOM 935 O O . ARG A 1 120 ? -18.052 -2.177 36.555 1.00 94.00 120 ARG A O 1
ATOM 942 N N . LYS A 1 121 ? -18.676 -1.603 38.646 1.00 93.88 121 LYS A N 1
ATOM 943 C CA . LYS A 1 121 ? -18.108 -0.249 38.616 1.00 93.88 121 LYS A CA 1
ATOM 944 C C . LYS A 1 121 ? -16.585 -0.285 38.450 1.00 93.88 121 LYS A C 1
ATOM 946 O O . LYS A 1 121 ? -16.064 0.313 37.515 1.00 93.88 121 LYS A O 1
ATOM 951 N N . GLN A 1 122 ? -15.904 -1.064 39.287 1.00 95.75 122 GLN A N 1
ATOM 952 C CA . GLN A 1 122 ? -14.449 -1.235 39.238 1.00 95.75 122 GLN A CA 1
ATOM 953 C C . GLN A 1 122 ? -13.999 -1.902 37.930 1.00 95.75 122 GLN A C 1
ATOM 955 O O . GLN A 1 122 ? -12.991 -1.514 37.351 1.00 95.75 122 GLN A O 1
ATOM 960 N N . ALA A 1 123 ? -14.771 -2.869 37.423 1.00 95.56 123 ALA A N 1
ATOM 961 C CA . ALA A 1 123 ? -14.509 -3.529 36.145 1.00 95.56 123 ALA A CA 1
ATOM 962 C C . ALA A 1 123 ? -14.544 -2.539 34.964 1.00 95.56 123 ALA A C 1
ATOM 964 O O . ALA A 1 123 ? -13.706 -2.615 34.068 1.00 95.56 123 ALA A O 1
ATOM 965 N N . MET A 1 124 ? -15.493 -1.597 34.976 1.00 95.19 124 MET A N 1
ATOM 966 C CA . MET A 1 124 ? -15.601 -0.539 33.968 1.00 95.19 124 MET A CA 1
ATOM 967 C C . MET A 1 124 ? -14.466 0.484 34.076 1.00 95.19 124 MET A C 1
ATOM 969 O O . MET A 1 124 ? -13.873 0.848 33.064 1.00 95.19 124 MET A O 1
ATOM 973 N N . GLU A 1 125 ? -14.143 0.934 35.290 1.00 95.00 125 GLU A N 1
ATOM 974 C CA . GLU A 1 125 ? -13.024 1.853 35.539 1.00 95.00 125 GLU A CA 1
ATOM 975 C C . GLU A 1 125 ? -11.696 1.246 35.067 1.00 95.00 125 GLU A C 1
ATOM 977 O O . GLU A 1 125 ? -10.949 1.893 34.332 1.00 95.00 125 GLU A O 1
ATOM 982 N N . TRP A 1 126 ? -11.455 -0.025 35.403 1.00 96.94 126 TRP A N 1
ATOM 983 C CA . TRP A 1 126 ? -10.300 -0.787 34.931 1.00 96.94 126 TRP A CA 1
ATOM 984 C C . TRP A 1 126 ? -10.253 -0.870 33.402 1.00 96.94 126 TRP A C 1
ATOM 986 O O . TRP A 1 126 ? -9.226 -0.557 32.799 1.00 96.94 126 TRP A O 1
ATOM 996 N N . ALA A 1 127 ? -11.360 -1.253 32.762 1.00 96.25 127 ALA A N 1
ATOM 997 C CA . ALA A 1 127 ? -11.390 -1.469 31.320 1.00 96.25 127 ALA A CA 1
ATOM 998 C C . ALA A 1 127 ? -11.197 -0.160 30.533 1.00 96.25 127 ALA A C 1
ATOM 1000 O O . ALA A 1 127 ? -10.437 -0.134 29.565 1.00 96.25 127 ALA A O 1
ATOM 1001 N N . ASN A 1 128 ? -11.791 0.946 30.996 1.00 95.25 128 ASN A N 1
ATOM 1002 C CA . ASN A 1 128 ? -11.570 2.281 30.435 1.00 95.25 128 ASN A CA 1
ATOM 1003 C C . ASN A 1 128 ? -10.099 2.706 30.552 1.00 95.25 128 ASN A C 1
ATOM 1005 O O . ASN A 1 128 ? -9.497 3.121 29.563 1.00 95.25 128 ASN A O 1
ATOM 1009 N N . ALA A 1 129 ? -9.514 2.595 31.750 1.00 95.31 129 ALA A N 1
ATOM 1010 C CA . ALA A 1 129 ? -8.124 2.977 31.983 1.00 95.31 129 ALA A CA 1
ATOM 1011 C C . ALA A 1 129 ? -7.163 2.147 31.120 1.00 95.31 129 ALA A C 1
ATOM 1013 O O . ALA A 1 129 ? -6.223 2.691 30.534 1.00 95.31 129 ALA A O 1
ATOM 1014 N N . ARG A 1 130 ? -7.421 0.838 30.991 1.00 97.38 130 ARG A N 1
ATOM 1015 C CA . ARG A 1 130 ? -6.567 -0.052 30.204 1.00 97.38 130 ARG A CA 1
ATOM 1016 C C . ARG A 1 130 ? -6.692 0.184 28.700 1.00 97.38 130 ARG A C 1
ATOM 1018 O O . ARG A 1 130 ? -5.669 0.203 28.021 1.00 97.38 130 ARG A O 1
ATOM 1025 N N . GLU A 1 131 ? -7.903 0.416 28.192 1.00 96.25 131 GLU A N 1
ATOM 1026 C CA . GLU A 1 131 ? -8.136 0.797 26.793 1.00 96.25 131 GLU A CA 1
ATOM 1027 C C . GLU A 1 131 ? -7.375 2.085 26.437 1.00 96.25 131 GLU A C 1
ATOM 1029 O O . GLU A 1 131 ? -6.637 2.098 25.454 1.00 96.25 131 GLU A O 1
ATOM 1034 N N . ILE A 1 132 ? -7.478 3.132 27.268 1.00 94.81 132 ILE A N 1
ATOM 1035 C CA . ILE A 1 132 ? -6.766 4.409 27.070 1.00 94.81 132 ILE A CA 1
ATOM 1036 C C . ILE A 1 132 ? -5.247 4.197 27.038 1.00 94.81 132 ILE A C 1
ATOM 1038 O O . ILE A 1 132 ? -4.570 4.713 26.147 1.00 94.81 132 ILE A O 1
ATOM 1042 N N . ALA A 1 133 ? -4.707 3.430 27.991 1.00 95.88 133 ALA A N 1
ATOM 1043 C CA . ALA A 1 133 ? -3.272 3.174 28.083 1.00 95.88 133 ALA A CA 1
ATOM 1044 C C . ALA A 1 133 ? -2.731 2.451 26.839 1.00 95.88 133 ALA A C 1
ATOM 1046 O O . ALA A 1 133 ? -1.714 2.863 26.289 1.00 95.88 133 ALA A O 1
ATOM 1047 N N . LEU A 1 134 ? -3.434 1.421 26.359 1.00 96.19 134 LEU A N 1
ATOM 1048 C CA . LEU A 1 134 ? -3.035 0.671 25.164 1.00 96.19 134 LEU A CA 1
ATOM 1049 C C . LEU A 1 134 ? -3.174 1.495 23.881 1.00 96.19 134 LEU A C 1
ATOM 1051 O O . LEU A 1 134 ? -2.333 1.395 22.992 1.00 96.19 134 LEU A O 1
ATOM 1055 N N . ILE A 1 135 ? -4.206 2.337 23.777 1.00 95.00 135 ILE A N 1
ATOM 1056 C CA . ILE A 1 135 ? -4.326 3.269 22.650 1.00 95.00 135 ILE A CA 1
ATOM 1057 C C . ILE A 1 135 ? -3.131 4.226 22.635 1.00 95.00 135 ILE A C 1
ATOM 1059 O O . ILE A 1 135 ? -2.559 4.458 21.574 1.00 95.00 135 ILE A O 1
ATOM 1063 N N . ALA A 1 136 ? -2.726 4.756 23.792 1.00 93.38 136 ALA A N 1
ATOM 1064 C CA . ALA A 1 136 ? -1.563 5.633 23.897 1.00 93.38 136 ALA A CA 1
ATOM 1065 C C . ALA A 1 136 ? -0.238 4.914 23.571 1.00 93.38 136 ALA A C 1
ATOM 1067 O O . ALA A 1 136 ? 0.600 5.489 22.880 1.00 93.38 136 ALA A O 1
ATOM 1068 N N . GLU A 1 137 ? -0.069 3.664 24.014 1.00 94.94 137 GLU A N 1
ATOM 1069 C CA . GLU A 1 137 ? 1.093 2.815 23.698 1.00 94.94 137 GLU A CA 1
ATOM 1070 C C . GLU A 1 137 ? 1.249 2.600 22.184 1.00 94.94 137 GLU A C 1
ATOM 1072 O O . GLU A 1 137 ? 2.355 2.640 21.648 1.00 94.94 137 GLU A O 1
ATOM 1077 N N . HIS A 1 138 ? 0.128 2.471 21.475 1.00 93.56 138 HIS A N 1
ATOM 1078 C CA . HIS A 1 138 ? 0.061 2.372 20.019 1.00 93.56 138 HIS A CA 1
ATOM 1079 C C . HIS A 1 138 ? -0.159 3.735 19.346 1.00 93.56 138 HIS A C 1
ATOM 1081 O O . HIS A 1 138 ? -1.029 3.878 18.490 1.00 93.56 138 HIS A O 1
ATOM 1087 N N . GLY A 1 139 ? 0.581 4.763 19.769 1.00 91.00 139 GLY A N 1
ATOM 1088 C CA . GLY A 1 139 ? 0.654 6.057 19.076 1.00 91.00 139 GLY A CA 1
ATOM 1089 C C . GLY A 1 139 ? -0.612 6.922 19.129 1.00 91.00 139 GLY A C 1
ATOM 1090 O O . GLY A 1 139 ? -0.645 7.998 18.530 1.00 91.00 139 GLY A O 1
ATOM 1091 N N . GLY A 1 140 ? -1.642 6.498 19.859 1.00 90.94 140 GLY A N 1
ATOM 1092 C CA . GLY A 1 140 ? -2.893 7.221 20.039 1.00 90.94 140 GLY A CA 1
ATOM 1093 C C . GLY A 1 140 ? -3.999 6.811 19.067 1.00 90.94 140 GLY A C 1
ATOM 1094 O O . GLY A 1 140 ? -3.967 5.773 18.408 1.00 90.94 140 GLY A O 1
ATOM 1095 N N . VAL A 1 141 ? -5.039 7.638 19.017 1.00 90.31 141 VAL A N 1
ATOM 1096 C CA . VAL A 1 141 ? -6.165 7.474 18.085 1.00 90.31 141 VAL A CA 1
ATOM 1097 C C . VAL A 1 141 ? -5.732 7.743 16.650 1.00 90.31 141 VAL A C 1
ATOM 1099 O O . VAL A 1 141 ? -4.783 8.494 16.426 1.00 90.31 141 VAL A O 1
ATOM 1102 N N . MET A 1 142 ? -6.476 7.202 15.691 1.00 83.94 142 MET A N 1
ATOM 1103 C CA . MET A 1 142 ? -6.345 7.558 14.283 1.00 83.94 142 MET A CA 1
ATOM 1104 C C . MET A 1 142 ? -6.566 9.067 14.118 1.00 83.94 142 MET A C 1
ATOM 1106 O O . MET A 1 142 ? -7.650 9.574 14.413 1.00 83.94 142 MET A O 1
ATOM 1110 N N . ARG A 1 143 ? -5.537 9.783 13.664 1.00 77.25 143 ARG A N 1
ATOM 1111 C CA . ARG A 1 143 ? -5.603 11.210 13.307 1.00 77.25 143 ARG A CA 1
ATOM 1112 C C . ARG A 1 143 ? -5.196 11.453 11.868 1.00 77.25 143 ARG A C 1
ATOM 1114 O O . ARG A 1 143 ? -5.787 12.314 11.239 1.00 77.25 143 ARG A O 1
ATOM 1121 N N . ASP A 1 144 ? -4.243 10.680 11.356 1.00 65.44 144 ASP A N 1
ATOM 1122 C CA . ASP A 1 144 ? -3.675 10.894 10.032 1.00 65.44 144 ASP A CA 1
ATOM 1123 C C . ASP A 1 144 ? -3.619 9.568 9.271 1.00 65.44 144 ASP A C 1
ATOM 1125 O O . ASP A 1 144 ? -2.973 8.618 9.700 1.00 65.44 144 ASP A O 1
ATOM 1129 N N . CYS A 1 145 ? -4.269 9.509 8.108 1.00 57.22 145 CYS A N 1
ATOM 1130 C CA . CYS A 1 145 ? -4.064 8.438 7.129 1.00 57.22 145 CYS A CA 1
ATOM 1131 C C . CYS A 1 145 ? -3.109 8.901 6.022 1.00 57.22 145 CYS A C 1
ATOM 1133 O O . CYS A 1 145 ? -3.331 8.598 4.851 1.00 57.22 145 CYS A O 1
ATOM 1135 N N . GLU A 1 146 ? -2.082 9.694 6.360 1.00 56.03 146 GLU A N 1
ATOM 1136 C CA . GLU A 1 146 ? -1.069 10.051 5.368 1.00 56.03 146 GLU A CA 1
ATOM 1137 C C . GLU A 1 146 ? -0.319 8.773 4.945 1.00 56.03 146 GLU A C 1
ATOM 1139 O O . GLU A 1 146 ? 0.310 8.136 5.789 1.00 56.03 146 GLU A O 1
ATOM 1144 N N . PRO A 1 147 ? -0.328 8.392 3.653 1.00 52.22 147 PRO A N 1
ATOM 1145 C CA . PRO A 1 147 ? 0.228 7.114 3.186 1.00 52.22 147 PRO A CA 1
ATOM 1146 C C . PRO A 1 147 ? 1.746 6.961 3.354 1.00 52.22 147 PRO A C 1
ATOM 1148 O O . PRO A 1 147 ? 2.321 5.950 2.965 1.00 52.22 147 PRO A O 1
ATOM 1151 N N . SER A 1 148 ? 2.427 8.002 3.835 1.00 48.12 148 SER A N 1
ATOM 1152 C CA . SER A 1 148 ? 3.869 8.175 3.666 1.00 48.12 148 SER A CA 1
ATOM 1153 C C . SER A 1 148 ? 4.739 7.537 4.752 1.00 48.12 148 SER A C 1
ATOM 1155 O O . SER A 1 148 ? 5.959 7.495 4.589 1.00 48.12 148 SER A O 1
ATOM 1157 N N . ALA A 1 149 ? 4.133 7.019 5.822 1.00 58.50 149 ALA A N 1
ATOM 1158 C CA . ALA A 1 149 ? 4.799 6.261 6.874 1.00 58.50 149 ALA A CA 1
ATOM 1159 C C . ALA A 1 149 ? 3.858 5.173 7.402 1.00 58.50 149 ALA A C 1
ATOM 1161 O O . ALA A 1 149 ? 2.637 5.329 7.353 1.00 58.50 149 ALA A O 1
ATOM 1162 N N . GLN A 1 150 ? 4.426 4.078 7.912 1.00 64.69 150 GLN A N 1
ATOM 1163 C CA . GLN A 1 150 ? 3.641 3.062 8.606 1.00 64.69 150 GLN A CA 1
ATOM 1164 C C . GLN A 1 150 ? 2.881 3.735 9.751 1.00 64.69 150 GLN A C 1
ATOM 1166 O O . GLN A 1 150 ? 3.470 4.441 10.574 1.00 64.69 150 GLN A O 1
ATOM 1171 N N . MET A 1 151 ? 1.561 3.573 9.768 1.00 79.88 151 MET A N 1
ATOM 1172 C CA . MET A 1 151 ? 0.732 4.288 10.723 1.00 79.88 151 MET A CA 1
ATOM 1173 C C . MET A 1 151 ? 0.964 3.708 12.119 1.00 79.88 151 MET A C 1
ATOM 1175 O O . MET A 1 151 ? 0.573 2.580 12.417 1.00 79.88 151 MET A O 1
ATOM 1179 N N . HIS A 1 152 ? 1.599 4.501 12.979 1.00 83.25 152 HIS A N 1
ATOM 1180 C CA . HIS A 1 152 ? 1.880 4.118 14.362 1.00 83.25 152 HIS A CA 1
ATOM 1181 C C . HIS A 1 152 ? 0.670 4.252 15.291 1.00 83.25 152 HIS A C 1
ATOM 1183 O O . HIS A 1 152 ? 0.768 3.830 16.434 1.00 83.25 152 HIS A O 1
ATOM 1189 N N . GLN A 1 153 ? -0.425 4.855 14.817 1.00 90.00 153 GLN A N 1
ATOM 1190 C CA . GLN A 1 153 ? -1.673 5.070 15.553 1.00 90.00 153 GLN A CA 1
ATOM 1191 C C . GLN A 1 153 ? -2.554 3.816 15.556 1.00 90.00 153 GLN A C 1
ATOM 1193 O O . GLN A 1 153 ? -2.363 2.899 14.763 1.00 90.00 153 GLN A O 1
ATOM 1198 N N . THR A 1 154 ? -3.576 3.798 16.405 1.00 93.44 154 THR A N 1
ATOM 1199 C CA . THR A 1 154 ? -4.628 2.774 16.386 1.00 93.44 154 THR A CA 1
ATOM 1200 C C . THR A 1 154 ? -5.727 3.080 15.360 1.00 93.44 154 THR A C 1
ATOM 1202 O O . THR A 1 154 ? -5.922 4.220 14.959 1.00 93.44 154 THR A O 1
ATOM 1205 N N . LEU A 1 155 ? -6.541 2.082 15.001 1.00 92.75 155 LEU A N 1
ATOM 1206 C CA . LEU A 1 155 ? -7.812 2.237 14.275 1.00 92.75 155 LEU A CA 1
ATOM 1207 C C . LEU A 1 155 ? -8.950 2.786 15.169 1.00 92.75 155 LEU A C 1
ATOM 1209 O O . LEU A 1 155 ? -10.121 2.770 14.768 1.00 92.75 155 LEU A O 1
ATOM 1213 N N . ASN A 1 156 ? -8.653 3.214 16.402 1.00 93.00 156 ASN A N 1
ATOM 1214 C CA . ASN A 1 156 ? -9.622 3.841 17.293 1.00 93.00 156 ASN A CA 1
ATOM 1215 C C . ASN A 1 156 ? -9.881 5.283 16.856 1.00 93.00 156 ASN A C 1
ATOM 1217 O O . ASN A 1 156 ? -8.953 6.038 16.596 1.00 93.00 156 ASN A O 1
ATOM 1221 N N . LEU A 1 157 ? -11.154 5.681 16.835 1.00 86.94 157 LEU A N 1
ATOM 1222 C CA . LEU A 1 157 ? -11.565 7.052 16.494 1.00 86.94 157 LEU A CA 1
ATOM 1223 C C . LEU A 1 157 ? -11.672 7.969 17.723 1.00 86.94 157 LEU A C 1
ATOM 1225 O O . LEU A 1 157 ? -11.830 9.178 17.600 1.00 86.94 157 LEU A O 1
ATOM 1229 N N . THR A 1 158 ? -11.622 7.390 18.919 1.00 85.69 158 THR A N 1
ATOM 1230 C CA . THR A 1 158 ? -11.718 8.075 20.212 1.00 85.69 158 THR A CA 1
ATOM 1231 C C . THR A 1 158 ? -10.691 7.474 21.155 1.00 85.69 158 THR A C 1
ATOM 1233 O O . THR A 1 158 ? -10.357 6.299 21.013 1.00 85.69 158 THR A O 1
ATOM 1236 N N . SER A 1 159 ? -10.217 8.240 22.138 1.00 83.94 159 SER A N 1
ATOM 1237 C CA . SER A 1 159 ? -9.143 7.831 23.059 1.00 83.94 159 SER A CA 1
ATOM 1238 C C . SER A 1 159 ? -9.507 6.682 24.005 1.00 83.94 159 SER A C 1
ATOM 1240 O O . SER A 1 159 ? -8.684 6.311 24.829 1.00 83.94 159 SER A O 1
ATOM 1242 N N . GLY A 1 160 ? -10.712 6.119 23.889 1.00 78.12 160 GLY A N 1
ATOM 1243 C CA . GLY A 1 160 ? -11.266 5.107 24.786 1.00 78.12 160 GLY A CA 1
ATOM 1244 C C . GLY A 1 160 ? -12.217 5.712 25.817 1.00 78.12 160 GLY A C 1
ATOM 1245 O O . GLY A 1 160 ? -12.419 6.928 25.857 1.00 78.12 160 GLY A O 1
ATOM 1246 N N . GLY A 1 161 ? -12.813 4.842 26.633 1.00 69.69 161 GLY A N 1
ATOM 1247 C CA . GLY A 1 161 ? -13.810 5.212 27.638 1.00 69.69 161 GLY A CA 1
ATOM 1248 C C . GLY A 1 161 ? -15.235 5.156 27.088 1.00 69.69 161 GLY A C 1
ATOM 1249 O O . GLY A 1 161 ? -15.544 5.798 26.083 1.00 69.69 161 GLY A O 1
ATOM 1250 N N . GLN A 1 162 ? -16.129 4.389 27.729 1.00 55.59 162 GLN A N 1
ATOM 1251 C CA . GLN A 1 162 ? -17.556 4.457 27.391 1.00 55.59 162 GLN A CA 1
ATOM 1252 C C . GLN A 1 162 ? -18.014 5.912 27.463 1.00 55.59 162 GLN A C 1
ATOM 1254 O O . GLN A 1 162 ? -17.827 6.572 28.482 1.00 55.59 162 GLN A O 1
ATOM 1259 N N . GLY A 1 163 ? -18.574 6.393 26.351 1.00 48.59 163 GLY A N 1
ATOM 1260 C CA . GLY A 1 163 ? -18.893 7.792 26.144 1.00 48.59 163 GLY A CA 1
ATOM 1261 C C . GLY A 1 163 ? -19.573 8.415 27.352 1.00 48.59 163 GLY A C 1
ATOM 1262 O O . GLY A 1 163 ? -20.756 8.194 27.583 1.00 48.59 163 GLY A O 1
ATOM 1263 N N . ASN A 1 164 ? -18.855 9.314 28.020 1.00 36.31 164 ASN A N 1
ATOM 1264 C CA . ASN A 1 164 ? -19.470 10.420 28.742 1.00 36.31 164 ASN A CA 1
ATOM 1265 C C . ASN A 1 164 ? -19.901 11.501 27.732 1.00 36.31 164 ASN A C 1
ATOM 1267 O O . ASN A 1 164 ? -19.697 12.697 27.911 1.00 36.31 164 ASN A O 1
ATOM 1271 N N . VAL A 1 165 ? -20.467 11.049 26.612 1.00 43.34 165 VAL A N 1
ATOM 1272 C CA . VAL A 1 165 ? -21.307 11.871 25.768 1.00 43.34 165 VAL A CA 1
ATOM 1273 C C . VAL A 1 165 ? -22.631 11.819 26.500 1.00 43.34 165 VAL A C 1
ATOM 1275 O O . VAL A 1 165 ? -23.400 10.871 26.342 1.00 43.34 165 VAL A O 1
ATOM 1278 N N . HIS A 1 166 ? -22.887 12.829 27.335 1.00 37.62 166 HIS A N 1
ATOM 1279 C CA . HIS A 1 166 ? -24.251 13.317 27.458 1.00 37.62 166 HIS A CA 1
ATOM 1280 C C . HIS A 1 166 ? -24.858 13.210 26.064 1.00 37.62 166 HIS A C 1
ATOM 1282 O O . HIS A 1 166 ? -24.343 13.831 25.133 1.00 37.62 166 HIS A O 1
ATOM 1288 N N . GLN A 1 167 ? -25.869 12.355 25.915 1.00 38.56 167 GLN A N 1
ATOM 1289 C CA . GLN A 1 167 ? -26.727 12.327 24.745 1.00 38.56 167 GLN A CA 1
ATOM 1290 C C . GLN A 1 167 ? -27.381 13.708 24.645 1.00 38.56 167 GLN A C 1
ATOM 1292 O O . GLN A 1 167 ? -28.533 13.901 25.011 1.00 38.56 167 GLN A O 1
ATOM 1297 N N . VAL A 1 168 ? -26.637 14.694 24.151 1.00 37.03 168 VAL A N 1
ATOM 1298 C CA . VAL A 1 168 ? -27.224 15.749 23.356 1.00 37.03 168 VAL A CA 1
ATOM 1299 C C . VAL A 1 168 ? -27.641 15.003 22.104 1.00 37.03 168 VAL A C 1
ATOM 1301 O O . VAL A 1 168 ? -26.813 14.611 21.279 1.00 37.03 168 VAL A O 1
ATOM 1304 N N . SER A 1 169 ? -28.920 14.657 22.060 1.00 36.94 169 SER A N 1
ATOM 1305 C CA . SER A 1 169 ? -29.620 14.189 20.874 1.00 36.94 169 SER A CA 1
ATOM 1306 C C . SER A 1 169 ? -29.158 15.015 19.667 1.00 36.94 169 SER A C 1
ATOM 1308 O O . SER A 1 169 ? -29.559 16.166 19.527 1.00 36.94 169 SER A O 1
ATOM 1310 N N . GLY A 1 170 ? -28.247 14.458 18.861 1.00 34.81 170 GLY A N 1
ATOM 1311 C CA . GLY A 1 170 ? -27.665 15.114 17.681 1.00 34.81 170 GLY A CA 1
ATOM 1312 C C . GLY A 1 170 ? -26.135 15.069 17.557 1.00 34.81 170 GLY A C 1
ATOM 1313 O O . GLY A 1 170 ? -25.623 15.297 16.468 1.00 34.81 170 GLY A O 1
ATOM 1314 N N . GLY A 1 171 ? -25.381 14.747 18.612 1.00 39.59 171 GLY A N 1
ATOM 1315 C CA . GLY A 1 171 ? -23.913 14.816 18.583 1.00 39.59 171 GLY A CA 1
ATOM 1316 C C . GLY A 1 171 ? -23.205 13.467 18.437 1.00 39.59 171 GLY A C 1
ATOM 1317 O O . GLY A 1 171 ? -22.652 12.962 19.413 1.00 39.59 171 GLY A O 1
ATOM 1318 N N . GLN A 1 172 ? -23.147 12.893 17.230 1.00 44.72 172 GLN A N 1
ATOM 1319 C CA . GLN A 1 172 ? -22.068 11.957 16.878 1.00 44.72 172 GLN A CA 1
ATOM 1320 C C . GLN A 1 172 ? -20.745 12.731 16.955 1.00 44.72 172 GLN A C 1
ATOM 1322 O O . GLN A 1 172 ? -20.356 13.416 16.016 1.00 44.72 172 GLN A O 1
ATOM 1327 N N . GLY A 1 173 ? -20.083 12.680 18.111 1.00 44.25 173 GLY A N 1
ATOM 1328 C CA . GLY A 1 173 ? -18.834 13.388 18.364 1.00 44.25 173 GLY A CA 1
ATOM 1329 C C . GLY A 1 173 ? -17.769 13.115 17.297 1.00 44.25 173 GLY A C 1
ATOM 1330 O O . GLY A 1 173 ? -17.167 12.046 17.262 1.00 44.25 173 GLY A O 1
ATOM 1331 N N . ASN A 1 174 ? -17.553 14.131 16.461 1.00 56.00 174 ASN A N 1
ATOM 1332 C CA . ASN A 1 174 ? -16.309 14.612 15.852 1.00 56.00 174 ASN A CA 1
ATOM 1333 C C . ASN A 1 174 ? -15.416 13.703 14.996 1.00 56.00 174 ASN A C 1
ATOM 1335 O O . ASN A 1 174 ? -14.492 14.236 14.394 1.00 56.00 174 ASN A O 1
ATOM 1339 N N . ALA A 1 175 ? -15.654 12.401 14.857 1.00 46.19 175 ALA A N 1
ATOM 1340 C CA . ALA A 1 175 ? -14.857 11.604 13.915 1.00 46.19 175 ALA A CA 1
ATOM 1341 C C . ALA A 1 175 ? -15.170 11.965 12.447 1.00 46.19 175 ALA A C 1
ATOM 1343 O O . ALA A 1 175 ? -14.245 12.100 11.651 1.00 46.19 175 ALA A O 1
ATOM 1344 N N . SER A 1 176 ? -16.454 12.192 12.119 1.00 50.09 176 SER A N 1
ATOM 1345 C CA . SER A 1 176 ? -16.877 12.678 10.791 1.00 50.09 176 SER A CA 1
ATOM 1346 C C . SER A 1 176 ? -16.287 14.055 10.506 1.00 50.09 176 SER A C 1
ATOM 1348 O O . SER A 1 176 ? -15.608 14.227 9.510 1.00 50.09 176 SER A O 1
ATOM 1350 N N . ASN A 1 177 ? -16.420 15.006 11.438 1.00 54.31 177 ASN A N 1
ATOM 1351 C CA . ASN A 1 177 ? -15.919 16.373 11.252 1.00 54.31 177 ASN A CA 1
ATOM 1352 C C . ASN A 1 177 ? -14.390 16.445 11.099 1.00 54.31 177 ASN A C 1
ATOM 1354 O O . ASN A 1 177 ? -13.883 17.220 10.291 1.00 54.31 177 ASN A O 1
ATOM 1358 N N . VAL A 1 178 ? -13.636 15.654 11.875 1.00 53.12 178 VAL A N 1
ATOM 1359 C CA . VAL A 1 178 ? -12.170 15.576 11.734 1.00 53.12 178 VAL A CA 1
ATOM 1360 C C . VAL A 1 178 ? -11.808 15.018 10.358 1.00 53.12 178 VAL A C 1
ATOM 1362 O O . VAL A 1 178 ? -10.907 15.538 9.703 1.00 53.12 178 VAL A O 1
ATOM 1365 N N . TRP A 1 179 ? -12.542 14.013 9.884 1.00 55.19 179 TRP A N 1
ATOM 1366 C CA . TRP A 1 179 ? -12.318 13.409 8.578 1.00 55.19 179 TRP A CA 1
ATOM 1367 C C . TRP A 1 179 ? -12.737 14.295 7.407 1.00 55.19 179 TRP A C 1
ATOM 1369 O O . TRP A 1 179 ? -11.957 14.464 6.477 1.00 55.19 179 TRP A O 1
ATOM 1379 N N . GLU A 1 180 ? -13.902 14.930 7.473 1.00 59.34 180 GLU A N 1
ATOM 1380 C CA . GLU A 1 180 ? -14.322 15.971 6.537 1.00 59.34 180 GLU A CA 1
ATOM 1381 C C . GLU A 1 180 ? -13.270 17.083 6.483 1.00 59.34 180 GLU A C 1
ATOM 1383 O O . GLU A 1 180 ? -12.914 17.542 5.402 1.00 59.34 180 GLU A O 1
ATOM 1388 N N . GLY A 1 181 ? -12.675 17.447 7.624 1.00 65.12 181 GLY A N 1
ATOM 1389 C CA . GLY A 1 181 ? -11.539 18.365 7.692 1.00 65.12 181 GLY A CA 1
ATOM 1390 C C . GLY A 1 181 ? -10.283 17.850 6.974 1.00 65.12 181 GLY A C 1
ATOM 1391 O O . GLY A 1 181 ? -9.634 18.608 6.249 1.00 65.12 181 GLY A O 1
ATOM 1392 N N . LEU A 1 182 ? -9.940 16.569 7.126 1.00 60.28 182 LEU A N 1
ATOM 1393 C CA . LEU A 1 182 ? -8.791 15.940 6.461 1.00 60.28 182 LEU A CA 1
ATOM 1394 C C . LEU A 1 182 ? -9.012 15.777 4.955 1.00 60.28 182 LEU A C 1
ATOM 1396 O O . LEU A 1 182 ? -8.125 16.129 4.174 1.00 60.28 182 LEU A O 1
ATOM 1400 N N . GLN A 1 183 ? -10.191 15.317 4.530 1.00 66.38 183 GLN A N 1
ATOM 1401 C CA . GLN A 1 183 ? -10.578 15.263 3.124 1.00 66.38 183 GLN A CA 1
ATOM 1402 C C . GLN A 1 183 ? -10.615 16.660 2.519 1.00 66.38 183 GLN A C 1
ATOM 1404 O O . GLN A 1 183 ? -10.033 16.857 1.459 1.00 66.38 183 GLN A O 1
ATOM 1409 N N . ALA A 1 184 ? -11.202 17.650 3.196 1.00 73.69 184 ALA A N 1
ATOM 1410 C CA . ALA A 1 184 ? -11.206 19.034 2.735 1.00 73.69 184 ALA A CA 1
ATOM 1411 C C . ALA A 1 184 ? -9.782 19.596 2.634 1.00 73.69 184 ALA A C 1
ATOM 1413 O O . ALA A 1 184 ? -9.460 20.282 1.666 1.00 73.69 184 ALA A O 1
ATOM 1414 N N . SER A 1 185 ? -8.895 19.273 3.578 1.00 74.50 185 SER A N 1
ATOM 1415 C CA . SER A 1 185 ? -7.482 19.668 3.534 1.00 74.50 185 SER A CA 1
ATOM 1416 C C . SER A 1 185 ? -6.739 18.999 2.374 1.00 74.50 185 SER A C 1
ATOM 1418 O O . SER A 1 185 ? -6.052 19.672 1.601 1.00 74.50 185 SER A O 1
ATOM 1420 N N . SER A 1 186 ? -6.921 17.689 2.189 1.00 78.75 186 SER A N 1
ATOM 1421 C CA . SER A 1 186 ? -6.368 16.929 1.066 1.00 78.75 186 SER A CA 1
ATOM 1422 C C . SER A 1 186 ? -6.891 17.449 -0.274 1.00 78.75 186 SER A C 1
ATOM 1424 O O . SER A 1 186 ? -6.101 17.729 -1.172 1.00 78.75 186 SER A O 1
ATOM 1426 N N . ARG A 1 187 ? -8.202 17.679 -0.386 1.00 86.06 187 ARG A N 1
ATOM 1427 C CA . ARG A 1 187 ? -8.861 18.265 -1.555 1.00 86.06 187 ARG A CA 1
ATOM 1428 C C . ARG A 1 187 ? -8.333 19.667 -1.829 1.00 86.06 187 ARG A C 1
ATOM 1430 O O . ARG A 1 187 ? -8.023 19.985 -2.967 1.00 86.06 187 ARG A O 1
ATOM 1437 N N . LYS A 1 188 ? -8.133 20.491 -0.799 1.00 86.69 188 LYS A N 1
ATOM 1438 C CA . LYS A 1 188 ? -7.532 21.826 -0.925 1.00 86.69 188 LYS A CA 1
ATOM 1439 C C . LYS A 1 188 ? -6.085 21.763 -1.416 1.00 86.69 188 LYS A C 1
ATOM 1441 O O . LYS A 1 188 ? -5.684 22.615 -2.205 1.00 86.69 188 LYS A O 1
ATOM 1446 N N . LYS A 1 189 ? -5.293 20.775 -0.974 1.00 88.12 189 LYS A N 1
ATOM 1447 C CA . LYS A 1 189 ? -3.952 20.508 -1.528 1.00 88.12 189 LYS A CA 1
ATO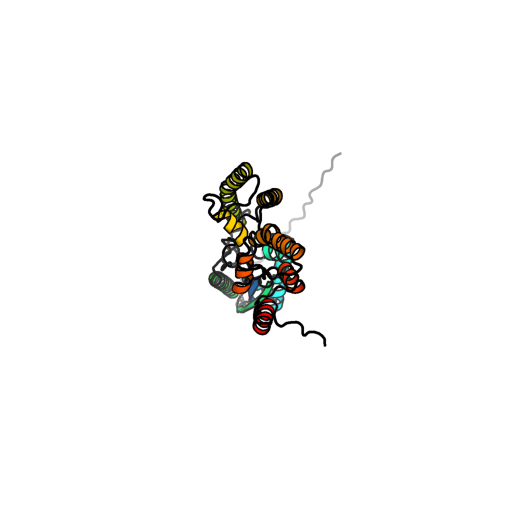M 1448 C C . LYS A 1 189 ? -4.068 20.093 -3.001 1.00 88.12 189 LYS A C 1
ATOM 1450 O O . LYS A 1 189 ? -3.408 20.700 -3.839 1.00 88.12 189 LYS A O 1
ATOM 1455 N N . LEU A 1 190 ? -4.958 19.153 -3.325 1.00 91.12 190 LEU A N 1
ATOM 1456 C CA . LEU A 1 190 ? -5.199 18.684 -4.691 1.00 91.12 190 LEU A CA 1
ATOM 1457 C C . LEU A 1 190 ? -5.627 19.822 -5.630 1.00 91.12 190 LEU A C 1
ATOM 1459 O O . LEU A 1 190 ? -5.074 19.944 -6.715 1.00 91.12 190 LEU A O 1
ATOM 1463 N N . MET A 1 191 ? -6.519 20.720 -5.205 1.00 94.50 191 MET A N 1
ATOM 1464 C CA . MET A 1 191 ? -6.953 21.877 -6.004 1.00 94.50 191 MET A CA 1
ATOM 1465 C C . MET A 1 191 ? -5.812 22.837 -6.370 1.00 94.50 191 MET A C 1
ATOM 1467 O O . MET A 1 191 ? -5.942 23.587 -7.330 1.00 94.50 191 MET A O 1
ATOM 1471 N N . LYS A 1 192 ? -4.688 22.820 -5.642 1.00 94.81 192 LYS A N 1
ATOM 1472 C CA . LYS A 1 192 ? -3.479 23.581 -6.007 1.00 94.81 192 LYS A CA 1
ATOM 1473 C C . LYS A 1 192 ? -2.574 22.825 -6.978 1.00 94.81 192 LYS A C 1
ATOM 1475 O O . LYS A 1 192 ? -1.817 23.446 -7.715 1.00 94.81 192 LYS A O 1
ATOM 1480 N N . VAL A 1 193 ? -2.613 21.497 -6.935 1.00 95.44 193 VAL A N 1
ATOM 1481 C CA . VAL A 1 193 ? -1.747 20.606 -7.715 1.00 95.44 193 VAL A CA 1
ATOM 1482 C C . VAL A 1 193 ? -2.358 20.291 -9.078 1.00 95.44 193 VAL A C 1
ATOM 1484 O O . VAL A 1 193 ? -1.660 20.331 -10.084 1.00 95.44 193 VAL A O 1
ATOM 1487 N N . TRP A 1 194 ? -3.661 20.024 -9.135 1.00 97.81 194 TRP A N 1
ATOM 1488 C CA . TRP A 1 194 ? -4.348 19.603 -10.355 1.00 97.81 194 TRP A CA 1
ATOM 1489 C C . TRP A 1 194 ? -4.233 20.622 -11.503 1.00 97.81 194 TRP A C 1
ATOM 1491 O O . TRP A 1 194 ? -3.910 20.205 -12.613 1.00 97.81 194 TRP A O 1
ATOM 1501 N N . PRO A 1 195 ? -4.374 21.948 -11.288 1.00 98.31 195 PRO A N 1
ATOM 1502 C CA . PRO A 1 195 ? -4.156 22.916 -12.365 1.00 98.31 195 PRO A CA 1
ATOM 1503 C C . PRO A 1 195 ? -2.744 22.857 -12.958 1.00 98.31 195 PRO A C 1
ATOM 1505 O O . PRO A 1 195 ? -2.585 23.059 -14.155 1.00 98.31 195 PRO A O 1
ATOM 1508 N N . LYS A 1 196 ? -1.726 22.526 -12.150 1.00 98.06 196 LYS A N 1
ATOM 1509 C CA . LYS A 1 196 ? -0.345 22.378 -12.628 1.00 98.06 196 LYS A CA 1
ATOM 1510 C C . LYS A 1 196 ? -0.199 21.173 -13.551 1.00 98.06 196 LYS A C 1
ATOM 1512 O O . LYS A 1 196 ? 0.450 21.278 -14.580 1.00 98.06 196 LYS A O 1
ATOM 1517 N N . PHE A 1 197 ? -0.840 20.053 -13.209 1.00 98.12 197 PHE A N 1
ATOM 1518 C CA . PHE A 1 197 ? -0.897 18.878 -14.081 1.00 98.12 197 PHE A CA 1
ATOM 1519 C C . PHE A 1 197 ? -1.579 19.184 -15.415 1.00 98.12 197 PHE A C 1
ATOM 1521 O O . PHE A 1 197 ? -1.062 18.793 -16.455 1.00 98.12 197 PHE A O 1
ATOM 1528 N N . LYS A 1 198 ? -2.706 19.907 -15.387 1.00 98.06 198 LYS A N 1
ATOM 1529 C CA . LYS A 1 198 ? -3.407 20.325 -16.609 1.00 98.06 198 LYS A CA 1
ATOM 1530 C C . LYS A 1 198 ? -2.530 21.223 -17.479 1.00 98.06 198 LYS A C 1
ATOM 1532 O O . LYS A 1 198 ? -2.358 20.925 -18.649 1.00 98.06 198 LYS A O 1
ATOM 1537 N N . ALA A 1 199 ? -1.906 22.241 -16.886 1.00 98.00 199 ALA A N 1
ATOM 1538 C CA . ALA A 1 199 ? -1.007 23.146 -17.602 1.00 98.00 199 ALA A CA 1
ATOM 1539 C C . ALA A 1 199 ? 0.209 22.419 -18.201 1.00 98.00 199 ALA A C 1
ATOM 1541 O O . ALA A 1 199 ? 0.604 22.704 -19.326 1.00 98.00 199 ALA A O 1
ATOM 1542 N N . TYR A 1 200 ? 0.786 21.461 -17.469 1.00 98.06 200 TYR A N 1
ATOM 1543 C CA . TYR A 1 200 ? 1.871 20.634 -17.992 1.00 98.06 200 TYR A CA 1
ATOM 1544 C C . TYR A 1 200 ? 1.396 19.795 -19.186 1.00 98.06 200 TYR A C 1
ATOM 1546 O O . TYR A 1 200 ? 2.044 19.798 -20.227 1.00 98.06 200 TYR A O 1
ATOM 1554 N N . TYR A 1 201 ? 0.248 19.121 -19.065 1.00 98.00 201 TYR A N 1
ATOM 1555 C CA . TYR A 1 201 ? -0.306 18.316 -20.153 1.00 98.00 201 TYR A CA 1
ATOM 1556 C C . TYR A 1 201 ? -0.639 19.157 -21.390 1.00 98.00 201 TYR A C 1
ATOM 1558 O O . TYR A 1 201 ? -0.320 18.758 -22.499 1.00 98.00 201 TYR A O 1
ATOM 1566 N N . GLU A 1 202 ? -1.222 20.343 -21.222 1.00 97.62 202 GLU A N 1
ATOM 1567 C CA . GLU A 1 202 ? -1.493 21.265 -22.334 1.00 97.62 202 GLU A CA 1
ATOM 1568 C C . GLU A 1 202 ? -0.210 21.710 -23.055 1.00 97.62 202 GLU A C 1
ATOM 1570 O O . GLU A 1 202 ? -0.229 21.929 -24.263 1.00 97.62 202 GLU A O 1
ATOM 1575 N N . ALA A 1 203 ? 0.908 21.837 -22.334 1.00 97.69 203 ALA A N 1
ATOM 1576 C CA . ALA A 1 203 ? 2.186 22.260 -22.902 1.00 97.69 203 ALA A CA 1
ATOM 1577 C C . ALA A 1 203 ? 2.986 21.120 -23.557 1.00 97.69 203 ALA A C 1
ATOM 1579 O O . ALA A 1 203 ? 3.781 21.379 -24.461 1.00 97.69 203 ALA A O 1
ATOM 1580 N N . HIS A 1 204 ? 2.818 19.883 -23.082 1.00 96.44 204 HIS A N 1
ATOM 1581 C CA . HIS A 1 204 ? 3.659 18.744 -23.465 1.00 96.44 204 HIS A CA 1
ATOM 1582 C C . HIS A 1 204 ? 2.905 17.605 -24.160 1.00 96.44 204 HIS A C 1
ATOM 1584 O O . HIS A 1 204 ? 3.550 16.719 -24.707 1.00 96.44 204 HIS A O 1
ATOM 1590 N N . GLU A 1 205 ? 1.571 17.615 -24.127 1.00 96.06 205 GLU A N 1
ATOM 1591 C CA . GLU A 1 205 ? 0.685 16.536 -24.596 1.00 96.06 205 GLU A CA 1
ATOM 1592 C C . GLU A 1 205 ? 0.966 15.169 -23.936 1.00 96.06 205 GLU A C 1
ATOM 1594 O O . GLU A 1 205 ? 0.539 14.121 -24.419 1.00 96.06 205 GLU A O 1
ATOM 1599 N N . ASP A 1 206 ? 1.669 15.169 -22.799 1.00 94.81 206 ASP A N 1
ATOM 1600 C CA . ASP A 1 206 ? 1.969 13.987 -22.000 1.00 94.81 206 ASP A CA 1
ATOM 1601 C C . ASP A 1 206 ? 2.082 14.319 -20.503 1.00 94.81 206 ASP A C 1
ATOM 1603 O O . ASP A 1 206 ? 2.107 15.478 -20.082 1.00 94.81 206 ASP A O 1
ATOM 1607 N N . LEU A 1 207 ? 2.149 13.271 -19.675 1.00 96.50 207 LEU A N 1
ATOM 1608 C CA . LEU A 1 207 ? 2.375 13.368 -18.230 1.00 96.50 207 LEU A CA 1
ATOM 1609 C C . LEU A 1 207 ? 3.714 12.754 -17.786 1.00 96.50 207 LEU A C 1
ATOM 1611 O O . LEU A 1 207 ? 3.876 12.304 -16.643 1.00 96.50 207 LEU A O 1
ATOM 1615 N N . ARG A 1 208 ? 4.718 12.748 -18.666 1.00 93.62 208 ARG A N 1
ATOM 1616 C CA . ARG A 1 208 ? 6.089 12.291 -18.391 1.00 93.62 208 ARG A CA 1
ATOM 1617 C C . ARG A 1 208 ? 6.914 13.396 -17.748 1.00 93.62 208 ARG A C 1
ATOM 1619 O O . ARG A 1 208 ? 8.012 13.729 -18.183 1.00 93.62 208 ARG A O 1
ATOM 1626 N N . VAL A 1 209 ? 6.394 13.919 -16.646 1.00 94.50 209 VAL A N 1
ATOM 1627 C CA . VAL A 1 209 ? 7.030 14.993 -15.886 1.00 94.50 209 VAL A CA 1
ATOM 1628 C C . VAL A 1 209 ? 8.439 14.574 -15.428 1.00 94.50 209 VAL A C 1
ATOM 1630 O O . VAL A 1 209 ? 8.582 13.566 -14.713 1.00 94.50 209 VAL A O 1
ATOM 1633 N N . PRO A 1 210 ? 9.487 15.347 -15.773 1.00 92.00 210 PRO A N 1
ATOM 1634 C CA . PRO A 1 210 ? 10.837 15.129 -15.281 1.00 92.00 210 PRO A CA 1
ATOM 1635 C C . PRO A 1 210 ? 10.918 15.227 -13.759 1.00 92.00 210 PRO A C 1
ATOM 1637 O O . PRO A 1 210 ? 10.308 16.085 -13.130 1.00 92.00 210 PRO A O 1
ATOM 1640 N N . PHE A 1 211 ? 11.780 14.416 -13.142 1.00 88.50 211 PHE A N 1
ATOM 1641 C CA . PHE A 1 211 ? 11.997 14.473 -11.689 1.00 88.50 211 PHE A CA 1
ATOM 1642 C C . PHE A 1 211 ? 12.436 15.864 -11.190 1.00 88.50 211 PHE A C 1
ATOM 1644 O O . PHE A 1 211 ? 12.125 16.244 -10.065 1.00 88.50 211 PHE A O 1
ATOM 1651 N N . ARG A 1 212 ? 13.167 16.615 -12.025 1.00 92.88 212 ARG A N 1
ATOM 1652 C CA . ARG A 1 212 ? 13.664 17.966 -11.718 1.00 92.88 212 ARG A CA 1
ATOM 1653 C C . ARG A 1 212 ? 12.716 19.085 -12.145 1.00 92.88 212 ARG A C 1
ATOM 1655 O O . ARG A 1 212 ? 13.105 20.245 -12.049 1.00 92.88 212 ARG A O 1
ATOM 1662 N N . ASP A 1 213 ? 11.520 18.753 -12.621 1.00 96.62 213 ASP A N 1
ATOM 1663 C CA . ASP A 1 213 ? 10.505 19.764 -12.877 1.00 96.62 213 ASP A CA 1
ATOM 1664 C C . ASP A 1 213 ? 10.217 20.540 -11.571 1.00 96.62 213 ASP A C 1
ATOM 1666 O O . ASP A 1 213 ? 9.972 19.907 -10.533 1.00 96.62 213 ASP A O 1
ATOM 1670 N N . PRO A 1 214 ? 10.304 21.884 -11.584 1.00 94.94 214 PRO A N 1
ATOM 1671 C CA . PRO A 1 214 ? 10.235 22.694 -10.369 1.00 94.94 214 PRO A CA 1
ATOM 1672 C C . PRO A 1 214 ? 8.857 22.657 -9.697 1.00 94.94 214 PRO A C 1
ATOM 1674 O O . PRO A 1 214 ? 8.761 22.878 -8.489 1.00 94.94 214 PRO A O 1
ATOM 1677 N N . ASP A 1 215 ? 7.801 22.362 -10.454 1.00 94.88 215 ASP A N 1
ATOM 1678 C CA . ASP A 1 215 ? 6.420 22.449 -9.996 1.00 94.88 215 ASP A CA 1
ATOM 1679 C C . ASP A 1 215 ? 5.813 21.088 -9.661 1.00 94.88 215 ASP A C 1
ATOM 1681 O O . ASP A 1 215 ? 5.097 20.955 -8.662 1.00 94.88 215 ASP A O 1
ATOM 1685 N N . LEU A 1 216 ? 6.099 20.083 -10.484 1.00 97.25 216 LEU A N 1
ATOM 1686 C CA . LEU A 1 216 ? 5.475 18.768 -10.453 1.00 97.25 216 LEU A CA 1
ATOM 1687 C C . LEU A 1 216 ? 6.454 17.641 -10.130 1.00 97.25 216 LEU A C 1
ATOM 1689 O O . LEU A 1 216 ? 6.004 16.603 -9.648 1.00 97.25 216 LEU A O 1
ATOM 1693 N N . GLY A 1 217 ? 7.766 17.813 -10.312 1.00 94.94 217 GLY A N 1
ATOM 1694 C CA . GLY A 1 217 ? 8.741 16.719 -10.208 1.00 94.94 217 GLY A CA 1
ATOM 1695 C C . GLY A 1 217 ? 8.690 15.978 -8.867 1.00 94.94 217 GLY A C 1
ATOM 1696 O O . GLY A 1 217 ? 8.561 14.749 -8.815 1.00 94.94 217 GLY A O 1
ATOM 1697 N N . MET A 1 218 ? 8.674 16.724 -7.755 1.00 94.25 218 MET A N 1
ATOM 1698 C CA . MET A 1 218 ? 8.505 16.134 -6.419 1.00 94.25 218 MET A CA 1
ATOM 1699 C C . MET A 1 218 ? 7.118 15.523 -6.202 1.00 94.25 218 MET A C 1
ATOM 1701 O O . MET A 1 218 ? 7.003 14.514 -5.506 1.00 94.25 218 MET A O 1
ATOM 1705 N N . ILE A 1 219 ? 6.068 16.127 -6.759 1.00 95.00 219 ILE A N 1
ATOM 1706 C CA . ILE A 1 219 ? 4.687 15.676 -6.562 1.00 95.00 219 ILE A CA 1
ATOM 1707 C C . ILE A 1 219 ? 4.458 14.360 -7.296 1.00 95.00 219 ILE A C 1
ATOM 1709 O O . ILE A 1 219 ? 3.982 13.403 -6.700 1.00 95.00 219 ILE A O 1
ATOM 1713 N N . VAL A 1 220 ? 4.882 14.278 -8.553 1.00 95.81 220 VAL A N 1
ATOM 1714 C CA . VAL A 1 220 ? 4.845 13.065 -9.369 1.00 95.81 220 VAL A CA 1
ATOM 1715 C C . VAL A 1 220 ? 5.626 11.943 -8.701 1.00 95.81 220 VAL A C 1
ATOM 1717 O O . VAL A 1 220 ? 5.130 10.824 -8.606 1.00 95.81 220 VAL A O 1
ATOM 1720 N N . ASN A 1 221 ? 6.808 12.233 -8.151 1.00 91.06 221 ASN A N 1
ATOM 1721 C CA . ASN A 1 221 ? 7.560 11.234 -7.396 1.00 91.06 221 ASN A CA 1
ATOM 1722 C C . ASN A 1 221 ? 6.784 10.727 -6.167 1.00 91.06 221 ASN A C 1
ATOM 1724 O O . ASN A 1 221 ? 6.802 9.530 -5.884 1.00 91.06 221 ASN A O 1
ATOM 1728 N N . ARG A 1 222 ? 6.077 11.606 -5.445 1.00 86.44 222 ARG A N 1
ATOM 1729 C CA . ARG A 1 222 ? 5.224 11.198 -4.317 1.00 86.44 222 ARG A CA 1
ATOM 1730 C C . ARG A 1 222 ? 4.002 10.405 -4.767 1.00 86.44 222 ARG A C 1
ATOM 1732 O O . ARG A 1 222 ? 3.712 9.393 -4.150 1.00 86.44 222 ARG A O 1
ATOM 1739 N N . ILE A 1 223 ? 3.345 10.782 -5.861 1.00 89.62 223 ILE A N 1
ATOM 1740 C CA . ILE A 1 223 ? 2.241 10.001 -6.439 1.00 89.62 223 ILE A CA 1
ATOM 1741 C C . ILE A 1 223 ? 2.722 8.581 -6.764 1.00 89.62 223 ILE A C 1
ATOM 1743 O O . ILE A 1 223 ? 2.107 7.616 -6.328 1.00 89.62 223 ILE A O 1
ATOM 1747 N N . ARG A 1 224 ? 3.871 8.443 -7.437 1.00 88.12 224 ARG A N 1
ATOM 1748 C CA . ARG A 1 224 ? 4.436 7.139 -7.826 1.00 88.12 224 ARG A CA 1
ATOM 1749 C C . ARG A 1 224 ? 4.896 6.283 -6.643 1.00 88.12 224 ARG A C 1
ATOM 1751 O O . ARG A 1 224 ? 4.773 5.068 -6.690 1.00 88.12 224 ARG A O 1
ATOM 1758 N N . SER A 1 225 ? 5.468 6.897 -5.606 1.00 79.06 225 SER A N 1
ATOM 1759 C CA . SER A 1 225 ? 6.055 6.160 -4.471 1.00 79.06 225 SER A CA 1
ATOM 1760 C C . SER A 1 225 ? 5.123 5.994 -3.272 1.00 79.06 225 SER A C 1
ATOM 1762 O O . SER A 1 225 ? 5.372 5.134 -2.435 1.00 79.06 225 SER A O 1
ATOM 1764 N N . ARG A 1 226 ? 4.089 6.834 -3.151 1.00 77.12 226 ARG A N 1
ATOM 1765 C CA . ARG A 1 226 ? 3.226 6.934 -1.959 1.00 77.12 226 ARG A CA 1
ATOM 1766 C C . ARG A 1 226 ? 1.737 6.971 -2.287 1.00 77.12 226 ARG A C 1
ATOM 1768 O O . ARG A 1 226 ? 0.932 7.068 -1.370 1.00 77.12 226 ARG A O 1
ATOM 1775 N N . ASN A 1 227 ? 1.357 6.915 -3.563 1.00 81.06 227 ASN A N 1
ATOM 1776 C CA . ASN A 1 227 ? -0.034 7.029 -4.004 1.00 81.06 227 ASN A CA 1
ATOM 1777 C C . ASN A 1 227 ? -0.723 8.321 -3.524 1.00 81.06 227 ASN A C 1
ATOM 1779 O O . ASN A 1 227 ? -1.939 8.338 -3.322 1.00 81.06 227 ASN A O 1
ATOM 1783 N N . ASP A 1 228 ? 0.043 9.407 -3.343 1.00 82.56 228 ASP A N 1
ATOM 1784 C CA . ASP A 1 228 ? -0.499 10.720 -2.983 1.00 82.56 228 ASP A CA 1
ATOM 1785 C C . ASP A 1 228 ? -1.650 11.089 -3.936 1.00 82.56 228 ASP A C 1
ATOM 1787 O O . ASP A 1 228 ? -1.533 10.960 -5.151 1.00 82.56 228 ASP A O 1
ATOM 1791 N N . PHE A 1 229 ? -2.770 11.550 -3.381 1.00 87.12 229 PHE A N 1
ATOM 1792 C CA . PHE A 1 229 ? -3.982 11.961 -4.098 1.00 87.12 229 PHE A CA 1
ATOM 1793 C C . PHE A 1 229 ? -4.726 10.881 -4.896 1.00 87.12 229 PHE A C 1
ATOM 1795 O O . PHE A 1 229 ? -5.827 11.169 -5.357 1.00 87.12 229 PHE A O 1
ATOM 1802 N N . LEU A 1 230 ? -4.215 9.652 -5.029 1.00 84.25 230 LEU A N 1
ATOM 1803 C CA . LEU A 1 230 ? -4.864 8.614 -5.847 1.00 84.25 230 LEU A CA 1
ATOM 1804 C C . LEU A 1 230 ? -6.172 8.071 -5.249 1.00 84.25 230 LEU A C 1
ATOM 1806 O O . LEU A 1 230 ? -6.893 7.345 -5.924 1.00 84.25 230 LEU A O 1
ATOM 1810 N N . TRP A 1 231 ? -6.501 8.443 -4.010 1.00 78.56 231 TRP A N 1
ATOM 1811 C CA . TRP A 1 231 ? -7.811 8.194 -3.396 1.00 78.56 231 TRP A CA 1
ATOM 1812 C C . TRP A 1 231 ? -8.896 9.189 -3.834 1.00 78.56 231 TRP A C 1
ATOM 1814 O O . TRP A 1 231 ? -10.068 8.976 -3.534 1.00 78.56 231 TRP A O 1
ATOM 1824 N N . HIS A 1 232 ? -8.532 10.284 -4.511 1.00 83.69 232 HIS A N 1
ATOM 1825 C CA . HIS A 1 232 ? -9.499 11.137 -5.203 1.00 83.69 232 HIS A CA 1
ATOM 1826 C C . HIS A 1 232 ? -9.778 10.506 -6.566 1.00 83.69 232 HIS A C 1
ATOM 1828 O O . HIS A 1 232 ? -8.981 10.651 -7.494 1.00 83.69 232 HIS A O 1
ATOM 1834 N N . GLU A 1 233 ? -10.883 9.764 -6.662 1.00 85.25 233 GLU A N 1
ATOM 1835 C CA . GLU A 1 233 ? -11.230 8.974 -7.853 1.00 85.25 233 GLU A CA 1
ATOM 1836 C C . GLU A 1 233 ? -11.269 9.818 -9.133 1.00 85.25 233 GLU A C 1
ATOM 1838 O O . GLU A 1 233 ? -10.808 9.368 -10.177 1.00 85.25 233 GLU A O 1
ATOM 1843 N N . ASP A 1 234 ? -11.736 11.065 -9.043 1.00 94.31 234 ASP A N 1
ATOM 1844 C CA . ASP A 1 234 ? -11.799 12.002 -10.165 1.00 94.31 234 ASP A CA 1
ATOM 1845 C C . ASP A 1 234 ? -10.410 12.411 -10.673 1.00 94.31 234 ASP A C 1
ATOM 1847 O O . ASP A 1 234 ? -10.172 12.466 -11.880 1.00 94.31 234 ASP A O 1
ATOM 1851 N N . PHE A 1 235 ? -9.468 12.656 -9.764 1.00 95.69 235 PHE A N 1
ATOM 1852 C CA . PHE A 1 235 ? -8.091 12.961 -10.136 1.00 95.69 235 PHE A CA 1
ATOM 1853 C C . PHE A 1 235 ? -7.368 11.738 -10.693 1.00 95.69 235 PHE A C 1
ATOM 1855 O O . PHE A 1 235 ? -6.664 11.854 -11.694 1.00 95.69 235 PHE A O 1
ATOM 1862 N N . LYS A 1 236 ? -7.556 10.563 -10.078 1.00 93.56 236 LYS A N 1
ATOM 1863 C CA . LYS A 1 236 ? -6.960 9.324 -10.586 1.00 93.56 236 LYS A CA 1
ATOM 1864 C C . LYS A 1 236 ? -7.483 9.001 -11.987 1.00 93.56 236 LYS A C 1
ATOM 1866 O O . LYS A 1 236 ? -6.674 8.743 -12.869 1.00 93.56 236 LYS A O 1
ATOM 1871 N N . ALA A 1 237 ? -8.798 9.063 -12.196 1.00 94.94 237 ALA A N 1
ATOM 1872 C CA . ALA A 1 237 ? -9.401 8.819 -13.502 1.00 94.94 237 ALA A CA 1
ATOM 1873 C C . ALA A 1 237 ? -8.844 9.775 -14.565 1.00 94.94 237 ALA A C 1
ATOM 1875 O O . ALA A 1 237 ? -8.495 9.338 -15.656 1.00 94.94 237 ALA A O 1
ATOM 1876 N N . TRP A 1 238 ? -8.677 11.058 -14.222 1.00 98.12 238 TRP A N 1
ATOM 1877 C CA . TRP A 1 238 ? -8.056 12.031 -15.120 1.00 98.12 238 TRP A CA 1
ATOM 1878 C C . TRP A 1 238 ? -6.598 11.670 -15.455 1.00 98.12 238 TRP A C 1
ATOM 1880 O O . TRP A 1 238 ? -6.212 11.725 -16.618 1.00 98.12 238 TRP A O 1
ATOM 1890 N N . LEU A 1 239 ? -5.791 11.259 -14.467 1.00 97.81 239 LEU A N 1
ATOM 1891 C CA . LEU A 1 239 ? -4.415 10.800 -14.705 1.00 97.81 239 LEU A CA 1
ATOM 1892 C C . LEU A 1 239 ? -4.364 9.566 -15.620 1.00 97.81 239 LEU A C 1
ATOM 1894 O O . LEU A 1 239 ? -3.530 9.526 -16.523 1.00 97.81 239 LEU A O 1
ATOM 1898 N N . ASP A 1 240 ? -5.243 8.585 -15.395 1.00 95.19 240 ASP A N 1
ATOM 1899 C CA . ASP A 1 240 ? -5.335 7.371 -16.215 1.00 95.19 240 ASP A CA 1
ATOM 1900 C C . ASP A 1 240 ? -5.702 7.721 -17.672 1.00 95.19 240 ASP A C 1
ATOM 1902 O O . ASP A 1 240 ? -5.044 7.265 -18.605 1.00 95.19 240 ASP A O 1
ATOM 1906 N N . GLU A 1 241 ? -6.714 8.576 -17.866 1.00 97.44 241 GLU A N 1
ATOM 1907 C CA . GLU A 1 241 ? -7.179 9.042 -19.181 1.00 97.44 241 GLU A CA 1
ATOM 1908 C C . GLU A 1 241 ? -6.076 9.768 -19.970 1.00 97.44 241 GLU A C 1
ATOM 1910 O O . GLU A 1 241 ? -5.997 9.638 -21.189 1.00 97.44 241 GLU A O 1
ATOM 1915 N N . HIS A 1 242 ? -5.196 10.490 -19.274 1.00 97.44 242 HIS A N 1
ATOM 1916 C CA . HIS A 1 242 ? -4.139 11.312 -19.874 1.00 97.44 242 HIS A CA 1
ATOM 1917 C C . HIS A 1 242 ? -2.770 10.605 -19.880 1.00 97.44 242 HIS A C 1
ATOM 1919 O O . HIS A 1 242 ? -1.725 11.243 -20.029 1.00 97.44 242 HIS A O 1
ATOM 1925 N N . GLY A 1 243 ? -2.753 9.278 -19.702 1.00 95.19 243 GLY A N 1
ATOM 1926 C CA . GLY A 1 243 ? -1.555 8.455 -19.880 1.00 95.19 243 GLY A CA 1
ATOM 1927 C C . GLY A 1 243 ? -0.479 8.658 -18.810 1.00 95.19 243 GLY A C 1
ATOM 1928 O O . GLY A 1 243 ? 0.716 8.559 -19.103 1.00 95.19 243 GLY A O 1
ATOM 1929 N N . PHE A 1 244 ? -0.863 8.956 -17.564 1.00 96.62 244 PHE A N 1
ATOM 1930 C CA . PHE A 1 244 ? 0.101 9.080 -16.473 1.00 96.62 244 PHE A CA 1
ATOM 1931 C C . PHE A 1 244 ? 0.869 7.772 -16.245 1.00 96.62 244 PHE A C 1
ATOM 1933 O O . PHE A 1 244 ? 0.306 6.715 -15.961 1.00 96.62 244 PHE A O 1
ATOM 1940 N N . VAL A 1 245 ? 2.197 7.858 -16.289 1.00 94.12 245 VAL A N 1
ATOM 1941 C CA . VAL A 1 245 ? 3.071 6.710 -16.044 1.00 94.12 245 VAL A CA 1
ATOM 1942 C C . VAL A 1 245 ? 3.301 6.540 -14.542 1.00 94.12 245 VAL A C 1
ATOM 1944 O O . VAL A 1 245 ? 4.085 7.285 -13.941 1.00 94.12 245 VAL A O 1
ATOM 1947 N N . TYR A 1 246 ? 2.651 5.542 -13.941 1.00 90.12 246 TYR A N 1
ATOM 1948 C CA . TYR A 1 246 ? 2.794 5.203 -12.518 1.00 90.12 246 TYR A CA 1
ATOM 1949 C C . TYR A 1 246 ? 4.132 4.522 -12.199 1.00 90.12 246 TYR A C 1
ATOM 1951 O O . TYR A 1 246 ? 4.811 4.911 -11.250 1.00 90.12 246 TYR A O 1
ATOM 1959 N N . ASP A 1 247 ? 4.564 3.570 -13.028 1.00 89.44 247 ASP A N 1
ATOM 1960 C CA . ASP A 1 247 ? 5.880 2.938 -12.913 1.00 89.44 247 ASP A CA 1
ATOM 1961 C C . ASP A 1 247 ? 6.804 3.429 -14.033 1.00 89.44 247 ASP A C 1
ATOM 1963 O O . ASP A 1 247 ? 6.882 2.864 -15.124 1.00 89.44 247 ASP A O 1
ATOM 1967 N N . ALA A 1 248 ? 7.531 4.511 -13.744 1.00 87.69 248 ALA A N 1
ATOM 1968 C CA . ALA A 1 248 ? 8.471 5.105 -14.692 1.00 87.69 248 ALA A CA 1
ATOM 1969 C C . ALA A 1 248 ? 9.609 4.149 -15.084 1.00 87.69 248 ALA A C 1
ATOM 1971 O O . ALA A 1 248 ? 10.142 4.253 -16.188 1.00 87.69 248 ALA A O 1
ATOM 1972 N N . ARG A 1 249 ? 9.997 3.217 -14.200 1.00 87.19 249 ARG A N 1
ATOM 1973 C CA . ARG A 1 249 ? 11.058 2.246 -14.504 1.00 87.19 249 ARG A CA 1
ATOM 1974 C C . ARG A 1 249 ? 10.548 1.180 -15.459 1.00 87.19 249 ARG A C 1
ATOM 1976 O O . ARG A 1 249 ? 11.278 0.819 -16.381 1.00 87.19 249 ARG A O 1
ATOM 1983 N N . ARG A 1 250 ? 9.312 0.713 -15.256 1.00 90.00 250 ARG A N 1
ATOM 1984 C CA . ARG A 1 250 ? 8.657 -0.230 -16.165 1.00 90.00 250 ARG A CA 1
ATOM 1985 C C . ARG A 1 250 ? 8.436 0.376 -17.543 1.00 90.00 250 ARG A C 1
ATOM 1987 O O . ARG A 1 250 ? 8.822 -0.252 -18.519 1.00 90.00 250 ARG A O 1
ATOM 1994 N N . ALA A 1 251 ? 7.900 1.591 -17.625 1.00 90.00 251 ALA A N 1
ATOM 1995 C CA . ALA A 1 251 ? 7.684 2.248 -18.914 1.00 90.00 251 ALA A CA 1
ATOM 1996 C C . ALA A 1 251 ? 9.004 2.461 -19.669 1.00 90.00 251 ALA A C 1
ATOM 1998 O O . ALA A 1 251 ? 9.111 2.101 -20.836 1.00 90.00 251 ALA A O 1
ATOM 1999 N N . HIS A 1 252 ? 10.051 2.939 -18.983 1.00 90.12 252 HIS A N 1
ATOM 2000 C CA . HIS A 1 252 ? 11.378 3.069 -19.590 1.00 90.12 252 HIS A CA 1
ATOM 2001 C C . HIS A 1 252 ? 11.911 1.720 -20.104 1.00 90.12 252 HIS A C 1
ATOM 2003 O O . HIS A 1 252 ? 12.494 1.642 -21.188 1.00 90.12 252 HIS A O 1
ATOM 2009 N N . LEU A 1 253 ? 11.681 0.632 -19.360 1.00 93.94 253 LEU A N 1
ATOM 2010 C CA . LEU A 1 253 ? 12.012 -0.707 -19.833 1.00 93.94 253 LEU A CA 1
ATOM 2011 C C . LEU A 1 253 ? 11.237 -1.068 -21.109 1.00 93.94 253 LEU A C 1
ATOM 2013 O O . LEU A 1 253 ? 11.851 -1.484 -22.086 1.00 93.94 253 LEU A O 1
ATOM 2017 N N . GLU A 1 254 ? 9.912 -0.972 -21.090 1.00 93.38 254 GLU A N 1
ATOM 2018 C CA . GLU A 1 254 ? 9.051 -1.481 -22.162 1.00 93.38 254 GLU A CA 1
ATOM 2019 C C . GLU A 1 254 ? 9.152 -0.678 -23.455 1.00 93.38 254 GLU A C 1
ATOM 2021 O O . GLU A 1 254 ? 9.103 -1.259 -24.538 1.00 93.38 254 GLU A O 1
ATOM 2026 N N . GLU A 1 255 ? 9.307 0.636 -23.349 1.00 92.44 255 GLU A N 1
ATOM 2027 C CA . GLU A 1 255 ? 9.220 1.534 -24.496 1.00 92.44 255 GLU A CA 1
ATOM 2028 C C . GLU A 1 255 ? 10.582 1.870 -25.100 1.00 92.44 255 GLU A C 1
ATOM 2030 O O . GLU A 1 255 ? 10.690 2.057 -26.310 1.00 92.44 255 GLU A O 1
ATOM 2035 N N . GLU A 1 256 ? 11.638 1.929 -24.285 1.00 94.00 256 GLU A N 1
ATOM 2036 C CA . GLU A 1 256 ? 12.964 2.334 -24.761 1.00 94.00 256 GLU A CA 1
ATOM 2037 C C . GLU A 1 256 ? 13.951 1.171 -24.775 1.00 94.00 256 GLU A C 1
ATOM 2039 O O . GLU A 1 256 ? 14.645 0.942 -25.767 1.00 94.00 256 GLU A O 1
ATOM 2044 N N . VAL A 1 257 ? 14.048 0.428 -23.672 1.00 96.88 257 VAL A N 1
ATOM 2045 C CA . VAL A 1 257 ? 15.122 -0.557 -23.491 1.00 96.88 257 VAL A CA 1
ATOM 2046 C C . VAL A 1 257 ? 14.816 -1.862 -24.220 1.00 96.88 257 VAL A C 1
ATOM 2048 O O . VAL A 1 257 ? 15.635 -2.353 -25.000 1.00 96.88 257 VAL A O 1
ATOM 2051 N N . TRP A 1 258 ? 13.645 -2.447 -23.981 1.00 97.62 258 TRP A N 1
ATOM 2052 C CA . TRP A 1 258 ? 13.278 -3.753 -24.517 1.00 97.62 258 TRP A CA 1
ATOM 2053 C C . TRP A 1 258 ? 13.201 -3.758 -26.053 1.00 97.62 258 TRP A C 1
ATOM 2055 O O . TRP A 1 258 ? 13.750 -4.687 -26.654 1.00 97.62 258 TRP A O 1
ATOM 2065 N N . PRO A 1 259 ? 12.637 -2.738 -26.732 1.00 98.25 259 PRO A N 1
ATOM 2066 C CA . PRO A 1 259 ? 12.635 -2.690 -28.193 1.00 98.25 259 PRO A CA 1
ATOM 2067 C C . PRO A 1 259 ? 14.048 -2.669 -28.784 1.00 98.25 259 PRO A C 1
ATOM 2069 O O . PRO A 1 259 ? 14.313 -3.395 -29.740 1.00 98.25 259 PRO A O 1
ATOM 2072 N N . LYS A 1 260 ? 14.993 -1.945 -28.167 1.00 98.00 260 LYS A N 1
ATOM 2073 C CA . LYS A 1 260 ? 16.405 -1.940 -28.592 1.00 98.00 260 LYS A CA 1
ATOM 2074 C C . LYS A 1 260 ? 17.048 -3.318 -28.461 1.00 98.00 260 LYS A C 1
ATOM 2076 O O . LYS A 1 260 ? 17.744 -3.763 -29.368 1.00 98.00 260 LYS A O 1
ATOM 2081 N N . PHE A 1 261 ? 16.780 -4.030 -27.365 1.00 98.19 261 PHE A N 1
ATOM 2082 C CA . PHE A 1 261 ? 17.236 -5.413 -27.202 1.00 98.19 261 PHE A CA 1
ATOM 2083 C C . PHE A 1 261 ? 16.652 -6.355 -28.262 1.00 98.19 261 PHE A C 1
ATOM 2085 O O . PHE A 1 261 ? 17.385 -7.200 -28.778 1.00 98.19 261 PHE A O 1
ATOM 2092 N N . LYS A 1 262 ? 15.359 -6.219 -28.591 1.00 97.94 262 LYS A N 1
ATOM 2093 C CA . LYS A 1 262 ? 14.710 -7.007 -29.652 1.00 97.94 262 LYS A CA 1
ATOM 2094 C C . LYS A 1 262 ? 15.367 -6.738 -31.005 1.00 97.94 262 LYS A C 1
ATOM 2096 O O . LYS A 1 262 ? 15.830 -7.687 -31.629 1.00 97.94 262 LYS A O 1
ATOM 2101 N N . ALA A 1 263 ? 15.516 -5.468 -31.380 1.00 97.81 263 ALA A N 1
ATOM 2102 C CA . ALA A 1 263 ? 16.156 -5.066 -32.631 1.00 97.81 263 ALA A CA 1
ATOM 2103 C C . ALA A 1 263 ? 17.605 -5.574 -32.734 1.00 97.81 263 ALA A C 1
ATOM 2105 O O . ALA A 1 263 ? 18.008 -6.118 -33.760 1.00 97.81 263 ALA A O 1
ATOM 2106 N N . TYR A 1 264 ? 18.381 -5.476 -31.649 1.00 98.12 264 TYR A N 1
ATOM 2107 C CA . TYR A 1 264 ? 19.742 -6.012 -31.612 1.00 98.12 264 TYR A CA 1
ATOM 2108 C C . TYR A 1 264 ? 19.762 -7.537 -31.802 1.00 98.12 264 TYR A C 1
ATOM 2110 O O . TYR A 1 264 ? 20.572 -8.066 -32.564 1.00 98.12 264 TYR A O 1
ATOM 2118 N N . TYR A 1 265 ? 18.870 -8.263 -31.120 1.00 98.00 265 TYR A N 1
ATOM 2119 C CA . TYR A 1 265 ? 18.781 -9.717 -31.253 1.00 98.00 265 TYR A CA 1
ATOM 2120 C C . TYR A 1 265 ? 18.372 -10.143 -32.664 1.00 98.00 265 TYR A C 1
ATOM 2122 O O . TYR A 1 265 ? 18.945 -11.088 -33.194 1.00 98.00 265 TYR A O 1
ATOM 2130 N N . GLU A 1 266 ? 17.427 -9.440 -33.285 1.00 97.75 266 GLU A N 1
ATOM 2131 C CA . GLU A 1 266 ? 17.010 -9.680 -34.670 1.00 97.75 266 GLU A CA 1
ATOM 2132 C C . GLU A 1 266 ? 18.162 -9.444 -35.657 1.00 97.75 266 GLU A C 1
ATOM 2134 O O . GLU A 1 266 ? 18.369 -10.253 -36.558 1.00 97.75 266 GLU A O 1
ATOM 2139 N N . ALA A 1 267 ? 18.966 -8.396 -35.451 1.00 97.94 267 ALA A N 1
ATOM 2140 C CA . ALA A 1 267 ? 20.098 -8.072 -36.319 1.00 97.94 267 ALA A CA 1
ATOM 2141 C C . ALA A 1 267 ? 21.295 -9.032 -36.171 1.00 97.94 267 ALA A C 1
ATOM 2143 O O . ALA A 1 267 ? 22.013 -9.285 -37.139 1.00 97.94 267 ALA A O 1
ATOM 2144 N N . HIS A 1 268 ? 21.544 -9.556 -34.966 1.00 97.44 268 HIS A N 1
ATOM 2145 C CA . HIS A 1 268 ? 22.774 -10.302 -34.658 1.00 97.44 268 HIS A CA 1
ATOM 2146 C C . HIS A 1 268 ? 22.556 -11.778 -34.288 1.00 97.44 268 HIS A C 1
ATOM 2148 O O . HIS A 1 268 ? 23.527 -12.529 -34.152 1.00 97.44 268 HIS A O 1
ATOM 2154 N N . GLY A 1 269 ? 21.313 -12.206 -34.059 1.00 97.50 269 GLY A N 1
ATOM 2155 C CA . GLY A 1 269 ? 20.955 -13.554 -33.600 1.00 97.50 269 GLY A CA 1
ATOM 2156 C C . GLY A 1 269 ? 21.442 -13.898 -32.185 1.00 97.50 269 GLY A C 1
ATOM 2157 O O . GLY A 1 269 ? 21.395 -15.055 -31.771 1.00 97.50 269 GLY A O 1
ATOM 2158 N N . ASN A 1 270 ? 21.978 -12.926 -31.441 1.00 96.50 270 ASN A N 1
ATOM 2159 C CA . ASN A 1 270 ? 22.516 -13.125 -30.098 1.00 96.50 270 ASN A CA 1
ATOM 2160 C C . ASN A 1 270 ? 22.534 -11.815 -29.290 1.00 96.50 270 ASN A C 1
ATOM 2162 O O . ASN A 1 270 ? 22.418 -10.729 -29.846 1.00 96.50 270 ASN A O 1
ATOM 2166 N N . LEU A 1 271 ? 22.719 -11.917 -27.969 1.00 97.19 271 LEU A N 1
ATOM 2167 C CA . LEU A 1 271 ? 22.753 -10.771 -27.047 1.00 97.19 271 LEU A CA 1
ATOM 2168 C C . LEU A 1 271 ? 24.168 -10.427 -26.538 1.00 97.19 271 LEU A C 1
ATOM 2170 O O . LEU A 1 271 ? 24.348 -9.979 -25.400 1.00 97.19 271 LEU A O 1
ATOM 2174 N N . ARG A 1 272 ? 25.211 -10.643 -27.351 1.00 95.75 272 ARG A N 1
ATOM 2175 C CA . ARG A 1 272 ? 26.603 -10.285 -27.009 1.00 95.75 272 ARG A CA 1
ATOM 2176 C C . ARG A 1 272 ? 26.916 -8.829 -27.351 1.00 95.75 272 ARG A C 1
ATOM 2178 O O . ARG A 1 272 ? 27.891 -8.543 -28.038 1.00 95.75 272 ARG A O 1
ATOM 2185 N N . VAL A 1 273 ? 26.115 -7.920 -26.807 1.00 96.44 273 VAL A N 1
ATOM 2186 C CA . VAL A 1 273 ? 26.259 -6.475 -27.012 1.00 96.44 273 VAL A CA 1
ATOM 2187 C C . VAL A 1 273 ? 27.650 -5.991 -26.552 1.00 96.44 273 VAL A C 1
ATOM 2189 O O . VAL A 1 273 ? 28.005 -6.184 -25.375 1.00 96.44 273 VAL A O 1
ATOM 2192 N N . PRO A 1 274 ? 28.447 -5.362 -27.438 1.00 95.44 274 PRO A N 1
ATOM 2193 C CA . PRO A 1 274 ? 29.702 -4.712 -27.081 1.00 95.44 274 PRO A CA 1
ATOM 2194 C C . PRO A 1 274 ? 29.499 -3.567 -26.087 1.00 95.44 274 PRO A C 1
ATOM 2196 O O . PRO A 1 274 ? 28.503 -2.854 -26.120 1.00 95.44 274 PRO A O 1
ATOM 2199 N N . ARG A 1 275 ? 30.490 -3.307 -25.227 1.00 93.94 275 ARG A N 1
ATOM 2200 C CA . ARG A 1 275 ? 30.433 -2.154 -24.307 1.00 93.94 275 ARG A CA 1
ATOM 2201 C C . ARG A 1 275 ? 30.394 -0.809 -25.047 1.00 93.94 275 ARG A C 1
ATOM 2203 O O . ARG A 1 275 ? 29.883 0.158 -24.497 1.00 93.94 275 ARG A O 1
ATOM 2210 N N . SER A 1 276 ? 30.959 -0.762 -26.251 1.00 96.31 276 SER A N 1
ATOM 2211 C CA . SER A 1 276 ? 30.991 0.412 -27.124 1.00 96.31 276 SER A CA 1
ATOM 2212 C C . SER A 1 276 ? 29.701 0.626 -27.915 1.00 96.31 276 SER A C 1
ATOM 2214 O O . SER A 1 276 ? 29.622 1.605 -28.646 1.00 96.31 276 SER A O 1
ATOM 2216 N N . ASP A 1 277 ? 28.725 -0.282 -27.813 1.00 97.25 277 ASP A N 1
ATOM 2217 C CA . ASP A 1 277 ? 27.431 -0.106 -28.462 1.00 97.25 277 ASP A CA 1
ATOM 2218 C C . ASP A 1 277 ? 26.742 1.158 -27.905 1.00 97.25 277 ASP A C 1
ATOM 2220 O O . ASP A 1 277 ? 26.599 1.269 -26.678 1.00 97.25 277 ASP A O 1
ATOM 2224 N N . PRO A 1 278 ? 26.371 2.125 -28.765 1.00 95.25 278 PRO A N 1
ATOM 2225 C CA . PRO A 1 278 ? 25.884 3.432 -28.327 1.00 95.25 278 PRO A CA 1
ATOM 2226 C C . PRO A 1 278 ? 24.531 3.350 -27.615 1.00 95.25 278 PRO A C 1
ATOM 2228 O O . PRO A 1 278 ? 24.248 4.172 -26.744 1.00 95.25 278 PRO A O 1
ATOM 2231 N N . ASP A 1 279 ? 23.720 2.345 -27.945 1.00 94.75 279 ASP A N 1
ATOM 2232 C CA . ASP A 1 279 ? 22.356 2.202 -27.456 1.00 94.75 279 ASP A CA 1
ATOM 2233 C C . ASP A 1 279 ? 22.278 1.304 -26.224 1.00 94.75 279 ASP A C 1
ATOM 2235 O O . ASP A 1 279 ? 21.673 1.662 -25.212 1.00 94.75 279 ASP A O 1
ATOM 2239 N N . LEU A 1 280 ? 22.903 0.129 -26.293 1.00 97.19 280 LEU A N 1
ATOM 2240 C CA . LEU A 1 280 ? 22.754 -0.929 -25.299 1.00 97.19 280 LEU A CA 1
ATOM 2241 C C . LEU A 1 280 ? 23.996 -1.126 -24.428 1.00 97.19 280 LEU A C 1
ATOM 2243 O O . LEU A 1 280 ? 23.879 -1.701 -23.344 1.00 97.19 280 LEU A O 1
ATOM 2247 N N . GLY A 1 281 ? 25.176 -0.642 -24.827 1.00 96.56 281 GLY A N 1
ATOM 2248 C CA . GLY A 1 281 ? 26.438 -0.923 -24.132 1.00 96.56 281 GLY A CA 1
ATOM 2249 C C . GLY A 1 281 ? 26.422 -0.514 -22.654 1.00 96.56 281 GLY A C 1
ATOM 2250 O O . GLY A 1 281 ? 26.821 -1.289 -21.774 1.00 96.56 281 GLY A O 1
ATOM 2251 N N . ARG A 1 282 ? 25.883 0.677 -22.354 1.00 96.94 282 ARG A N 1
ATOM 2252 C CA . ARG A 1 282 ? 25.715 1.174 -20.976 1.00 96.94 282 ARG A CA 1
ATOM 2253 C C . ARG A 1 282 ? 24.650 0.392 -20.204 1.00 96.94 282 ARG A C 1
ATOM 2255 O O . ARG A 1 282 ? 24.884 0.047 -19.045 1.00 96.94 282 ARG A O 1
ATOM 2262 N N . ILE A 1 283 ? 23.512 0.100 -20.836 1.00 96.62 283 ILE A N 1
ATOM 2263 C CA . ILE A 1 283 ? 22.395 -0.631 -20.219 1.00 96.62 283 ILE A CA 1
ATOM 2264 C C . ILE A 1 283 ? 22.838 -2.041 -19.830 1.00 96.62 283 ILE A C 1
ATOM 2266 O O . ILE A 1 283 ? 22.672 -2.448 -18.685 1.00 96.62 283 ILE A O 1
ATOM 2270 N N . VAL A 1 284 ? 23.487 -2.755 -20.748 1.00 97.06 284 VAL A N 1
ATOM 2271 C CA . VAL A 1 284 ? 24.047 -4.090 -20.517 1.00 97.06 284 VAL A CA 1
ATOM 2272 C C . VAL A 1 284 ? 25.077 -4.070 -19.393 1.00 97.06 284 VAL A C 1
ATOM 2274 O O . VAL A 1 284 ? 25.098 -4.980 -18.564 1.00 97.06 284 VAL A O 1
ATOM 2277 N N . GLY A 1 285 ? 25.907 -3.026 -19.324 1.00 96.50 285 GLY A N 1
ATOM 2278 C CA . GLY A 1 285 ? 26.793 -2.793 -18.185 1.00 96.50 285 GLY A CA 1
ATOM 2279 C C . GLY A 1 285 ? 26.035 -2.749 -16.855 1.00 96.50 285 GLY A C 1
ATOM 2280 O O . GLY A 1 285 ? 26.394 -3.487 -15.940 1.00 96.50 285 GLY A O 1
ATOM 2281 N N . GLY A 1 286 ? 24.965 -1.950 -16.775 1.00 95.81 286 GLY A N 1
ATOM 2282 C CA . GLY A 1 286 ? 24.114 -1.822 -15.584 1.00 95.81 286 GLY A CA 1
ATOM 2283 C C . GLY A 1 286 ? 23.341 -3.096 -15.227 1.00 95.81 286 GLY A C 1
ATOM 2284 O O . GLY A 1 286 ? 23.253 -3.451 -14.055 1.00 95.81 286 GLY A O 1
ATOM 2285 N N . ILE A 1 287 ? 22.847 -3.846 -16.217 1.00 95.81 287 ILE A N 1
ATOM 2286 C CA . ILE A 1 287 ? 22.225 -5.161 -15.988 1.00 95.81 287 ILE A CA 1
ATOM 2287 C C . ILE A 1 287 ? 23.239 -6.100 -15.321 1.00 95.81 287 ILE A C 1
ATOM 2289 O O . ILE A 1 287 ? 22.935 -6.727 -14.312 1.00 95.81 287 ILE A O 1
ATOM 2293 N N . ARG A 1 288 ? 24.474 -6.158 -15.838 1.00 95.19 288 ARG A N 1
ATOM 2294 C CA . ARG A 1 288 ? 25.518 -7.070 -15.341 1.00 95.19 288 ARG A CA 1
ATOM 2295 C C . ARG A 1 288 ? 26.087 -6.696 -13.972 1.00 95.19 288 ARG A C 1
ATOM 2297 O O . ARG A 1 288 ? 26.625 -7.580 -13.306 1.00 95.19 288 ARG A O 1
ATOM 2304 N N . SER A 1 289 ? 26.083 -5.418 -13.592 1.00 93.75 289 SER A N 1
ATOM 2305 C CA . SER A 1 289 ? 26.692 -4.947 -12.337 1.00 93.75 289 SER A CA 1
ATOM 2306 C C . SER A 1 289 ? 25.682 -4.651 -11.232 1.00 93.75 289 SER A C 1
ATOM 2308 O O . SER A 1 289 ? 26.015 -4.801 -10.061 1.00 93.75 289 SER A O 1
ATOM 2310 N N . GLN A 1 290 ? 24.474 -4.217 -11.591 1.00 92.75 290 GLN A N 1
ATOM 2311 C CA . GLN A 1 290 ? 23.467 -3.683 -10.668 1.00 92.75 290 GLN A CA 1
ATOM 2312 C C . GLN A 1 290 ? 22.106 -4.371 -10.822 1.00 92.75 290 GLN A C 1
ATOM 2314 O O . GLN A 1 290 ? 21.137 -3.942 -10.202 1.00 92.75 290 GLN A O 1
ATOM 2319 N N . ASN A 1 291 ? 22.010 -5.420 -11.649 1.00 93.75 291 ASN A N 1
ATOM 2320 C CA . ASN A 1 291 ? 20.765 -6.139 -11.926 1.00 93.75 291 ASN A CA 1
ATOM 2321 C C . ASN A 1 291 ? 19.635 -5.215 -12.413 1.00 93.75 291 ASN A C 1
ATOM 2323 O O . ASN A 1 291 ? 18.462 -5.451 -12.120 1.00 93.75 291 ASN A O 1
ATOM 2327 N N . HIS A 1 292 ? 19.982 -4.151 -13.152 1.00 93.81 292 HIS A N 1
ATOM 2328 C CA . HIS A 1 292 ? 18.991 -3.244 -13.732 1.00 93.81 292 HIS A CA 1
ATOM 2329 C C . HIS A 1 292 ? 17.934 -4.025 -14.515 1.00 93.81 292 HIS A C 1
ATOM 2331 O O . HIS A 1 292 ? 18.266 -4.935 -15.267 1.00 93.81 292 HIS A O 1
ATOM 2337 N N . PHE A 1 293 ? 16.664 -3.676 -14.318 1.00 93.56 293 PHE A N 1
ATOM 2338 C CA . PHE A 1 293 ? 15.491 -4.280 -14.954 1.00 93.56 293 PHE A CA 1
ATOM 2339 C C . PHE A 1 293 ? 15.227 -5.757 -14.634 1.00 93.56 293 PHE A C 1
ATOM 2341 O O . PHE A 1 293 ? 14.149 -6.246 -14.955 1.00 93.56 293 PHE A O 1
ATOM 2348 N N . LEU A 1 294 ? 16.130 -6.473 -13.954 1.00 92.94 294 LEU A N 1
ATOM 2349 C CA . LEU A 1 294 ? 15.946 -7.901 -13.661 1.00 92.94 294 LEU A CA 1
ATOM 2350 C C . LEU A 1 294 ? 14.907 -8.176 -12.557 1.00 92.94 294 LEU A C 1
ATOM 2352 O O . LEU A 1 294 ? 14.553 -9.329 -12.314 1.00 92.94 294 LEU A O 1
ATOM 2356 N N . TRP A 1 295 ? 14.383 -7.130 -11.911 1.00 88.81 295 TRP A N 1
ATOM 2357 C CA . TRP A 1 295 ? 13.188 -7.223 -11.065 1.00 88.81 295 TRP A CA 1
ATOM 2358 C C . TRP A 1 295 ? 11.896 -7.410 -11.883 1.00 88.81 295 TRP A C 1
ATOM 2360 O O . TRP A 1 295 ? 10.879 -7.806 -11.322 1.00 88.81 295 TRP A O 1
ATOM 2370 N N . HIS A 1 296 ? 11.929 -7.181 -13.201 1.00 89.56 296 HIS A N 1
ATOM 2371 C CA . HIS A 1 296 ? 10.837 -7.511 -14.114 1.00 89.56 296 HIS A CA 1
ATOM 2372 C C . HIS A 1 296 ? 11.013 -8.939 -14.647 1.00 89.56 296 HIS A C 1
ATOM 2374 O O . HIS A 1 296 ? 11.910 -9.219 -15.447 1.00 89.56 296 HIS A O 1
ATOM 2380 N N . ALA A 1 297 ? 10.176 -9.859 -14.162 1.00 90.25 297 ALA A N 1
ATOM 2381 C CA . ALA A 1 297 ? 10.328 -11.295 -14.393 1.00 90.25 297 ALA A CA 1
ATOM 2382 C C . ALA A 1 297 ? 10.281 -11.691 -15.878 1.00 90.25 297 ALA A C 1
ATOM 2384 O O . ALA A 1 297 ? 11.029 -12.566 -16.304 1.00 90.25 297 ALA A O 1
ATOM 2385 N N . ASP A 1 298 ? 9.447 -11.020 -16.665 1.00 92.81 298 ASP A N 1
ATOM 2386 C CA . ASP A 1 298 ? 9.250 -11.263 -18.092 1.00 92.81 298 ASP A CA 1
ATOM 2387 C C . ASP A 1 298 ? 10.454 -10.837 -18.940 1.00 92.81 298 ASP A C 1
ATOM 2389 O O . ASP A 1 298 ? 10.950 -11.616 -19.752 1.00 92.81 298 ASP A O 1
ATOM 2393 N N . PHE A 1 299 ? 10.993 -9.641 -18.706 1.00 95.81 299 PHE A N 1
ATOM 2394 C CA . PHE A 1 299 ? 12.207 -9.187 -19.377 1.00 95.81 299 PHE A CA 1
ATOM 2395 C C . PHE A 1 299 ? 13.413 -10.040 -18.981 1.00 95.81 299 PHE A C 1
ATOM 2397 O O . PHE A 1 299 ? 14.226 -10.419 -19.826 1.00 95.81 299 PHE A O 1
ATOM 2404 N N . LYS A 1 300 ? 13.501 -10.408 -17.697 1.00 95.25 300 LYS A N 1
ATOM 2405 C CA . LYS A 1 300 ? 14.524 -11.324 -17.190 1.00 95.25 300 LYS A CA 1
ATOM 2406 C C . LYS A 1 300 ? 14.464 -12.690 -17.886 1.00 95.25 300 LYS A C 1
ATOM 2408 O O . LYS A 1 300 ? 15.502 -13.171 -18.342 1.00 95.25 300 LYS A O 1
ATOM 2413 N N . ALA A 1 301 ? 13.277 -13.291 -17.989 1.00 93.56 301 ALA A N 1
ATOM 2414 C CA . ALA A 1 301 ? 13.068 -14.557 -18.692 1.00 93.56 301 ALA A CA 1
ATOM 2415 C C . ALA A 1 301 ? 13.445 -14.437 -20.175 1.00 93.56 301 ALA A C 1
ATOM 2417 O O . ALA A 1 301 ? 14.234 -15.235 -20.678 1.00 93.56 301 ALA A O 1
ATOM 2418 N N . TRP A 1 302 ? 12.995 -13.369 -20.839 1.00 97.38 302 TRP A N 1
ATOM 2419 C CA . TRP A 1 302 ? 13.299 -13.097 -22.244 1.00 97.38 302 TRP A CA 1
ATOM 2420 C C . TRP A 1 302 ? 14.808 -13.013 -22.523 1.00 97.38 302 TRP A C 1
ATOM 2422 O O . TRP A 1 302 ? 15.283 -13.569 -23.518 1.00 97.38 302 TRP A O 1
ATOM 2432 N N . LEU A 1 303 ? 15.572 -12.348 -21.642 1.00 97.25 303 LEU A N 1
ATOM 2433 C CA . LEU A 1 303 ? 17.035 -12.276 -21.726 1.00 97.25 303 LEU A CA 1
ATOM 2434 C C . LEU A 1 303 ? 17.685 -13.653 -21.540 1.00 97.25 303 LEU A C 1
ATOM 2436 O O . LEU A 1 303 ? 18.602 -14.003 -22.288 1.00 97.25 303 LEU A O 1
ATOM 2440 N N . TYR A 1 304 ? 17.225 -14.424 -20.551 1.00 94.88 304 TYR A N 1
ATOM 2441 C CA . TYR A 1 304 ? 17.755 -15.754 -20.248 1.00 94.88 304 TYR A CA 1
ATOM 2442 C C . TYR A 1 304 ? 17.559 -16.722 -21.422 1.00 94.88 304 TYR A C 1
ATOM 2444 O O . TYR A 1 304 ? 18.528 -17.307 -21.905 1.00 94.88 304 TYR A O 1
ATOM 2452 N N . GLU A 1 305 ? 16.333 -16.813 -21.943 1.00 95.62 305 GLU A N 1
ATOM 2453 C CA . GLU A 1 305 ? 15.964 -17.674 -23.077 1.00 95.62 305 GLU A CA 1
ATOM 2454 C C . GLU A 1 305 ? 16.777 -17.372 -24.342 1.00 95.62 305 GLU A C 1
ATOM 2456 O O . GLU A 1 305 ? 17.101 -18.271 -25.114 1.00 95.62 305 GLU A O 1
ATOM 2461 N N . ARG A 1 306 ? 17.156 -16.106 -24.548 1.00 97.12 306 ARG A N 1
ATOM 2462 C CA . ARG A 1 306 ? 17.951 -15.656 -25.706 1.00 97.12 306 ARG A CA 1
ATOM 246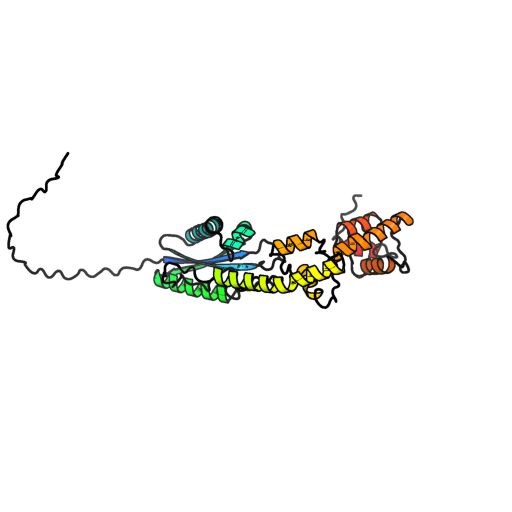3 C C . ARG A 1 306 ? 19.459 -15.687 -25.464 1.00 97.12 306 ARG A C 1
ATOM 2465 O O . ARG A 1 306 ? 20.234 -15.136 -26.250 1.00 97.12 306 ARG A O 1
ATOM 2472 N N . GLY A 1 307 ? 19.892 -16.341 -24.387 1.00 95.44 307 GLY A N 1
ATOM 2473 C CA . GLY A 1 307 ? 21.300 -16.592 -24.100 1.00 95.44 307 GLY A CA 1
ATOM 2474 C C . GLY A 1 307 ? 22.077 -15.351 -23.657 1.00 95.44 307 GLY A C 1
ATOM 2475 O O . GLY A 1 307 ? 23.283 -15.258 -23.915 1.00 95.44 307 GLY A O 1
ATOM 2476 N N . PHE A 1 308 ? 21.424 -14.384 -22.999 1.00 97.00 308 PHE A N 1
ATOM 2477 C CA . PHE A 1 308 ? 22.122 -13.247 -22.400 1.00 97.00 308 PHE A CA 1
ATOM 2478 C C . PHE A 1 308 ? 23.116 -13.717 -21.328 1.00 97.00 308 PHE A C 1
ATOM 2480 O O . PHE A 1 308 ? 22.773 -14.425 -20.377 1.00 97.00 308 PHE A O 1
ATOM 2487 N N . LYS A 1 309 ? 24.372 -13.276 -21.455 1.00 95.19 309 LYS A N 1
ATOM 2488 C CA . LYS A 1 309 ? 25.428 -13.572 -20.481 1.00 95.19 309 LYS A CA 1
ATOM 2489 C C . LYS A 1 309 ? 25.596 -12.425 -19.481 1.00 95.19 309 LYS A C 1
ATOM 2491 O O . LYS A 1 309 ? 26.057 -11.336 -19.848 1.00 95.19 309 LYS A O 1
ATOM 2496 N N . MET A 1 310 ? 25.309 -12.709 -18.210 1.00 93.44 310 MET A N 1
ATOM 2497 C CA . MET A 1 310 ? 25.619 -11.874 -17.041 1.00 93.44 310 MET A CA 1
ATOM 2498 C C . MET A 1 310 ? 27.129 -11.702 -16.834 1.00 93.44 310 MET A C 1
ATOM 2500 O O . MET A 1 310 ? 27.577 -10.674 -16.323 1.00 93.44 310 MET A O 1
ATOM 2504 N N . HIS A 1 311 ? 27.924 -12.683 -17.269 1.00 92.62 311 HIS A N 1
ATOM 2505 C CA . HIS A 1 311 ? 29.376 -12.578 -17.347 1.00 92.62 311 HIS A CA 1
ATOM 2506 C C . HIS A 1 311 ? 29.885 -13.207 -18.651 1.00 92.62 311 HIS A C 1
ATOM 2508 O O . HIS A 1 311 ? 29.730 -14.399 -18.896 1.00 92.62 311 HIS A O 1
ATOM 2514 N N . ALA A 1 312 ? 30.463 -12.394 -19.539 1.00 86.56 312 ALA A N 1
ATOM 2515 C CA . ALA A 1 312 ? 30.762 -12.831 -20.906 1.00 86.56 312 ALA A CA 1
ATOM 2516 C C . ALA A 1 312 ? 31.944 -13.813 -21.005 1.00 86.56 312 ALA A C 1
ATOM 2518 O O . ALA A 1 312 ? 31.992 -14.599 -21.951 1.00 86.56 312 ALA A O 1
ATOM 2519 N N . ARG A 1 313 ? 32.890 -13.748 -20.057 1.00 90.19 313 ARG A N 1
ATOM 2520 C CA . ARG A 1 313 ? 34.184 -14.454 -20.124 1.00 90.19 313 ARG A CA 1
ATOM 2521 C C . ARG A 1 313 ? 34.260 -15.727 -19.284 1.00 90.19 313 ARG A C 1
ATOM 2523 O O . ARG A 1 313 ? 35.124 -16.548 -19.544 1.00 90.19 313 ARG A O 1
ATOM 2530 N N . ASP A 1 314 ? 33.382 -15.876 -18.300 1.00 93.75 314 ASP A N 1
ATOM 2531 C CA . ASP A 1 314 ? 33.419 -16.990 -17.349 1.00 93.75 314 ASP A CA 1
ATOM 2532 C C . ASP A 1 314 ? 32.007 -17.541 -17.160 1.00 93.75 314 ASP A C 1
ATOM 2534 O O . ASP A 1 314 ? 31.098 -16.811 -16.755 1.00 93.75 314 ASP A O 1
ATOM 2538 N N . ALA A 1 315 ? 31.842 -18.815 -17.513 1.00 92.44 315 ALA A N 1
ATOM 2539 C CA . ALA A 1 315 ? 30.581 -19.533 -17.440 1.00 92.44 315 ALA A CA 1
ATOM 2540 C C . ALA A 1 315 ? 30.153 -19.803 -15.991 1.00 92.44 315 ALA A C 1
ATOM 2542 O O . ALA A 1 315 ? 28.955 -19.740 -15.713 1.00 92.44 315 ALA A O 1
ATOM 2543 N N . THR A 1 316 ? 31.105 -20.024 -15.080 1.00 92.94 316 THR A N 1
ATOM 2544 C CA . THR A 1 316 ? 30.833 -20.280 -13.660 1.00 92.94 316 THR A CA 1
ATOM 2545 C C . THR A 1 316 ? 30.264 -19.026 -13.010 1.00 92.94 316 THR A C 1
ATOM 2547 O O . THR A 1 316 ? 29.112 -19.034 -12.580 1.00 92.94 316 THR A O 1
ATOM 2550 N N . THR A 1 317 ? 30.982 -17.897 -13.099 1.00 92.12 317 THR A N 1
AT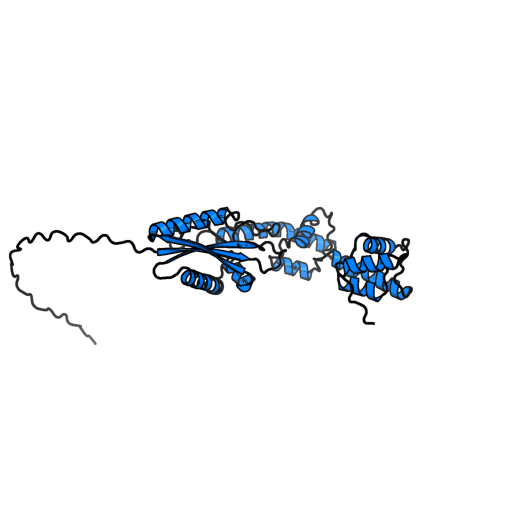OM 2551 C CA . THR A 1 317 ? 30.474 -16.594 -12.627 1.00 92.12 317 THR A CA 1
ATOM 2552 C C . THR A 1 317 ? 29.135 -16.226 -13.285 1.00 92.12 317 THR A C 1
ATOM 2554 O O . THR A 1 317 ? 28.265 -15.613 -12.665 1.00 92.12 317 THR A O 1
ATOM 2557 N N . ASN A 1 318 ? 28.932 -16.572 -14.563 1.00 91.56 318 ASN A N 1
ATOM 2558 C CA . ASN A 1 318 ? 27.661 -16.323 -15.243 1.00 91.56 318 ASN A CA 1
ATOM 2559 C C . ASN A 1 318 ? 26.499 -17.116 -14.623 1.00 91.56 318 ASN A C 1
ATOM 2561 O O . ASN A 1 318 ? 25.429 -16.545 -14.417 1.00 91.56 318 ASN A O 1
ATOM 2565 N N . ALA A 1 319 ? 26.704 -18.405 -14.345 1.00 91.00 319 ALA A N 1
ATOM 2566 C CA . ALA A 1 319 ? 25.706 -19.263 -13.713 1.00 91.00 319 ALA A CA 1
ATOM 2567 C C . ALA A 1 319 ? 25.390 -18.796 -12.286 1.00 91.00 319 ALA A C 1
ATOM 2569 O O . ALA A 1 319 ? 24.219 -18.667 -11.936 1.00 91.00 319 ALA A O 1
ATOM 2570 N N . GLU A 1 320 ? 26.414 -18.444 -11.505 1.00 92.25 320 GLU A N 1
ATOM 2571 C CA . GLU A 1 320 ? 26.261 -17.898 -10.150 1.00 92.25 320 GLU A CA 1
ATOM 2572 C C . GLU A 1 320 ? 25.437 -16.605 -10.141 1.00 92.25 320 GLU A C 1
ATOM 2574 O O . GLU A 1 320 ? 24.513 -16.456 -9.343 1.00 92.25 320 GLU A O 1
ATOM 2579 N N . ARG A 1 321 ? 25.710 -15.679 -11.072 1.00 92.69 321 ARG A N 1
ATOM 2580 C CA . ARG A 1 321 ? 24.942 -14.429 -11.191 1.00 92.69 321 ARG A CA 1
ATOM 2581 C C . ARG A 1 321 ? 23.488 -14.672 -11.571 1.00 92.69 321 ARG A C 1
ATOM 2583 O O . ARG A 1 321 ? 22.611 -13.996 -11.046 1.00 92.69 321 ARG A O 1
ATOM 2590 N N . TRP A 1 322 ? 23.217 -15.623 -12.462 1.00 93.06 322 TRP A N 1
ATOM 2591 C CA . TRP A 1 322 ? 21.841 -15.989 -12.793 1.00 93.06 322 TRP A CA 1
ATOM 2592 C C . TRP A 1 322 ? 21.123 -16.655 -11.612 1.00 93.06 322 TRP A C 1
ATOM 2594 O O . TRP A 1 322 ? 19.976 -16.305 -11.339 1.00 93.06 322 TRP A O 1
ATOM 2604 N N . ALA A 1 323 ? 21.798 -17.535 -10.867 1.00 89.69 323 ALA A N 1
ATOM 2605 C CA . ALA A 1 323 ? 21.256 -18.152 -9.656 1.00 89.69 323 ALA A CA 1
ATOM 2606 C C . ALA A 1 323 ? 20.945 -17.110 -8.565 1.00 89.69 323 ALA A C 1
ATOM 2608 O O . ALA A 1 323 ? 19.900 -17.171 -7.923 1.00 89.69 323 ALA A O 1
ATOM 2609 N N . ALA A 1 324 ? 21.791 -16.089 -8.404 1.00 89.44 324 ALA A N 1
ATOM 2610 C CA . ALA A 1 324 ? 21.559 -15.013 -7.439 1.00 89.44 324 ALA A CA 1
ATOM 2611 C C . ALA A 1 324 ? 20.285 -14.193 -7.728 1.00 89.44 324 ALA A C 1
ATOM 2613 O O . ALA A 1 324 ? 19.677 -13.658 -6.805 1.00 89.44 324 ALA A O 1
ATOM 2614 N N . VAL A 1 325 ? 19.866 -14.093 -8.995 1.00 87.25 325 VAL A N 1
ATOM 2615 C CA . VAL A 1 325 ? 18.705 -13.281 -9.413 1.00 87.25 325 VAL A CA 1
ATOM 2616 C C . VAL A 1 325 ? 17.434 -14.123 -9.618 1.00 87.25 325 VAL A C 1
ATOM 2618 O O . VAL A 1 325 ? 16.322 -13.588 -9.606 1.00 87.25 325 VAL A O 1
ATOM 2621 N N . ASN A 1 326 ? 17.562 -15.438 -9.803 1.00 76.88 326 ASN A N 1
ATOM 2622 C CA . ASN A 1 326 ? 16.434 -16.358 -9.991 1.00 76.88 326 ASN A CA 1
ATOM 2623 C C . ASN A 1 326 ? 16.101 -17.197 -8.748 1.00 76.88 326 ASN A C 1
ATOM 2625 O O . ASN A 1 326 ? 15.055 -17.841 -8.731 1.00 76.88 326 ASN A O 1
ATOM 2629 N N . GLY A 1 327 ? 16.954 -17.188 -7.719 1.00 66.38 327 GLY A N 1
ATOM 2630 C CA . GLY A 1 327 ? 16.983 -18.286 -6.755 1.00 66.38 327 GLY A CA 1
ATOM 2631 C C . GLY A 1 327 ? 17.682 -19.513 -7.362 1.00 66.38 327 GLY A C 1
ATOM 2632 O O . GLY A 1 327 ? 18.121 -19.461 -8.518 1.00 66.38 327 GLY A O 1
ATOM 2633 N N . PRO A 1 328 ? 17.849 -20.610 -6.600 1.00 45.59 328 PRO A N 1
ATOM 2634 C CA . PRO A 1 328 ? 18.551 -21.794 -7.088 1.00 45.59 328 PRO A CA 1
ATOM 2635 C C . PRO A 1 328 ? 17.936 -22.261 -8.417 1.00 45.59 328 PRO A C 1
ATOM 2637 O O . PRO A 1 328 ? 16.709 -22.298 -8.537 1.00 45.59 328 PRO A O 1
ATOM 2640 N N . PRO A 1 329 ? 18.760 -22.573 -9.432 1.00 43.03 329 PRO A N 1
ATOM 2641 C CA . PRO A 1 329 ? 18.248 -22.974 -10.732 1.00 43.03 329 PRO A CA 1
ATOM 2642 C C . PRO A 1 329 ? 17.391 -24.238 -10.581 1.00 43.03 329 PRO A C 1
ATOM 2644 O O . PRO A 1 329 ? 17.764 -25.122 -9.802 1.00 43.03 329 PRO A O 1
ATOM 2647 N N . PRO A 1 330 ? 16.278 -24.380 -11.324 1.00 44.06 330 PRO A N 1
ATOM 2648 C CA . PRO A 1 330 ? 15.689 -25.695 -11.498 1.00 44.06 330 PRO A CA 1
ATOM 2649 C C . PRO A 1 330 ? 16.770 -26.591 -12.104 1.00 44.06 330 PRO A C 1
ATOM 2651 O O . PRO A 1 330 ? 17.391 -26.243 -13.112 1.00 44.06 330 PRO A O 1
ATOM 2654 N N . VAL A 1 331 ? 17.050 -27.698 -11.418 1.00 41.19 331 VAL A N 1
ATOM 2655 C CA . VAL A 1 331 ? 18.046 -28.681 -11.841 1.00 41.19 331 VAL A CA 1
ATOM 2656 C C . VAL A 1 331 ? 17.692 -29.094 -13.271 1.00 41.19 331 VAL A C 1
ATOM 2658 O O . VAL A 1 331 ? 16.545 -29.485 -13.502 1.00 41.19 331 VAL A O 1
ATOM 2661 N N . PRO A 1 332 ? 18.614 -28.972 -14.242 1.00 39.66 332 PRO A N 1
ATOM 2662 C CA . PRO A 1 332 ? 18.343 -29.456 -15.582 1.00 39.66 332 PRO A CA 1
ATOM 2663 C C . PRO A 1 332 ? 18.048 -30.954 -15.487 1.00 39.66 332 PRO A C 1
ATOM 2665 O O . PRO A 1 332 ? 18.866 -31.712 -14.964 1.00 39.66 332 PRO A O 1
ATOM 2668 N N . GLY A 1 333 ? 16.851 -31.355 -15.925 1.00 45.47 333 GLY A N 1
ATOM 2669 C CA . GLY A 1 333 ? 16.497 -32.763 -16.075 1.00 45.47 333 GLY A CA 1
ATOM 2670 C C . GLY A 1 333 ? 17.528 -33.424 -16.984 1.00 45.47 333 GLY A C 1
ATOM 2671 O O . GLY A 1 333 ? 17.755 -32.935 -18.093 1.00 45.47 333 GLY A O 1
ATOM 2672 N N . GLY A 1 334 ? 18.204 -34.437 -16.440 1.00 38.31 334 GLY A N 1
ATOM 2673 C CA . GLY A 1 334 ? 19.214 -35.229 -17.139 1.00 38.31 334 GLY A CA 1
ATOM 2674 C C . GLY A 1 334 ? 18.639 -36.170 -18.181 1.00 38.31 334 GLY A C 1
ATOM 2675 O O . GLY A 1 334 ? 17.399 -36.349 -18.210 1.00 38.31 334 GLY A O 1
#

pLDDT: mean 83.59, std 18.06, range [34.81, 98.31]

Radius of gyration: 35.15 Å; chains: 1; bounding box: 112×59×103 Å

Secondary structure (DSSP, 8-state):
--------PPPPPPP----------PPP------PPEEEEEEEEEEE-SS-TTSTTTTEEEEEEEEESSS-HHHHHHHHHHHHHHHHHHS--SSHHHHHHHHH-GGGEEEEEEEEEEEEHHHHHHHHHHHHHHHHHHTTSS-----TTS---S-S-SSSSSS------TT---SHHHHHHHHHHHHHHHHHHHHHHHHHHHHHHSS----TT-TTTHHHHHHHHHH-TTTTSHHHHHHHHHTT--S-HHHHHIIIIIHHHHHHHHHHHSS----TT-TTTHHHHHHHHHH-TTTTSHHHHHHHHHTT--SSSS-HHHHHHHHHHHHSSPPPPP-

Foldseek 3Di:
DDDDDDDDDDDDDDDDDDDDDPPPPDPDPDDPPPQFKKKKFKKKKFQAQDPPLFLRHRAMAIDMDIGPPDDPVRRQVVVLVCLLVCLVPPPDPFFSSVCCVPVNPVSIDMDIDDMDIGRRVVSQVVRQVVQLVVQVVQVHEDQDPQQPHNRSGHSHLDSGHDDPPPPPPPDPDDSVVSVVVVVVVLVVVCVVQVVVQVVVCVVPVAQPDDLPPPRCNVVLVCCLSRVRPVVVVVSVVVCVVSVNDSPPLVCCCPPQNVVVQVVVCVVPVANPDDLPPPRCNVVLVCCLPPVRPLVPVVVVVVCVVRPNFSDDPDPVVRQVVNCVSPPHDDDPDD

Organism: NCBI:txid1606541

Sequence (334 aa):
MTTSGCTVHGPKRPASTEAAEATTDLPSPKRPCVEESTNALIYQWTLDRIDPAHPLFGTPYIGQVVRAGLTCQEMFHKRKREHITGSCRQPKELGLHWAIRVFGEGAFTVRMVETTRLPRKQAMEWANAREIALIAEHGGVMRDCEPSAQMHQTLNLTSGGQGNVHQVSGGQGNASNVWEGLQASSRKKLMKVWPKFKAYYEAHEDLRVPFRDPDLGMIVNRIRSRNDFLWHEDFKAWLDEHGFVYDARRAHLEEEVWPKFKAYYEAHGNLRVPRSDPDLGRIVGGIRSQNHFLWHADFKAWLYERGFKMHARDATTNAERWAAVNGPPPVPGG